Protein AF-A0A1Z9Q3H6-F1 (afdb_monomer)

Secondary structure (DSSP, 8-state):
--SSSS-SEEE-TTS-EEEGGGTS--TTT-----SGGGEEEEETTEEPPTTSEEEEEEETTEEEEEEE-TT-SSPEEEEEEE-----SS-B--PEEPTT-EEEEEEETTEEEEEEEEEESS-HHHHHHHHHHHT-SSGGGS-SPPPPPPPPP-------------------PPPPPP-PPPP-

Solvent-accessible surface area (backbone atoms only — not comparable to full-atom 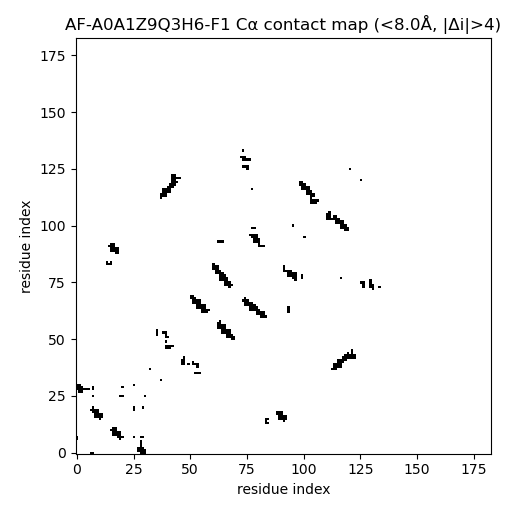values): 11852 Å² total; per-residue (Å²): 111,75,36,89,64,73,63,56,55,44,82,43,96,72,68,34,26,43,52,42,69,83,80,48,91,44,78,86,28,44,78,86,72,94,58,63,84,47,48,46,50,27,26,46,94,35,79,58,62,86,69,57,38,74,43,81,43,77,54,89,62,30,40,32,38,30,39,40,41,93,90,53,94,47,53,34,80,46,22,42,25,72,55,76,73,92,51,100,74,49,37,76,72,68,42,62,36,90,75,44,43,82,46,64,53,69,56,97,91,40,74,50,91,53,37,26,50,30,32,74,62,39,60,69,60,48,43,55,52,22,45,60,72,67,51,75,62,64,75,74,69,58,79,84,75,74,81,78,76,78,75,83,83,74,87,76,81,85,79,91,83,92,84,88,87,87,86,87,79,89,80,72,86,81,83,78,85,79,78,80,87,77,136

Sequence (183 aa):
QIKPRPLCWTPRPDGLMEPTLNSFNFSGICSRYLDSNGYSLRTGDRDLSSRFRLRLVQNDNTLQLQVIDPTQAAPILVGRAPIPGRDRNGFVRIKLDRDWRLERRVYQGRTLSHVYFAHPEPVNSLLAKAGRSGETGFSRLGAPRAPVKPAPMAARIASQSNRTPDRRGSNGPIRLDVIPYRP

Mean predicted aligned error: 14.46 Å

Foldseek 3Di:
DQAPPDDQWDADPLRFIFGPVVPDDCPPPDDDDDDFVLEFEAEQNDTDDPQWTWDWDDDPQKIWTWIDRPVADFTQTQWMFGNSDDDPRTHTDTDGDPQWDKDFDADPNDTDSHIYRYHNHHPVVSSVVRVVVPPPPVVVVPDPDDPDDDDPPDDDDDDDDDDDDDDDDDDDPDDDDDDDDDD

Radius of gyration: 29.35 Å; Cα contacts (8 Å, |Δi|>4): 236; chains: 1; bounding box: 60×32×96 Å

Structure (mmCIF, N/CA/C/O backbone):
data_AF-A0A1Z9Q3H6-F1
#
_entry.id   AF-A0A1Z9Q3H6-F1
#
loop_
_atom_site.group_PDB
_atom_site.id
_atom_site.type_symbol
_atom_site.label_atom_id
_atom_site.label_alt_id
_atom_site.label_comp_id
_atom_site.label_asym_id
_atom_site.label_entity_id
_atom_site.label_seq_id
_atom_site.pdbx_PDB_ins_code
_atom_site.Cartn_x
_atom_site.Cartn_y
_atom_site.Cartn_z
_atom_site.occupancy
_atom_site.B_iso_or_equiv
_atom_site.auth_seq_id
_atom_site.auth_comp_id
_atom_site.auth_asym_id
_atom_site.auth_atom_id
_atom_site.pdbx_PDB_model_num
ATOM 1 N N . GLN A 1 1 ? -6.788 -4.400 -11.075 1.00 84.12 1 GLN A N 1
ATOM 2 C CA . GLN A 1 1 ? -7.234 -4.797 -12.422 1.00 84.12 1 GLN A CA 1
ATOM 3 C C . GLN A 1 1 ? -8.693 -5.222 -12.326 1.00 84.12 1 GLN A C 1
ATOM 5 O O . GLN A 1 1 ? -9.013 -5.948 -11.396 1.00 84.12 1 GLN A O 1
ATOM 10 N N . ILE A 1 2 ? -9.562 -4.695 -13.192 1.00 84.38 2 ILE A N 1
ATOM 11 C CA 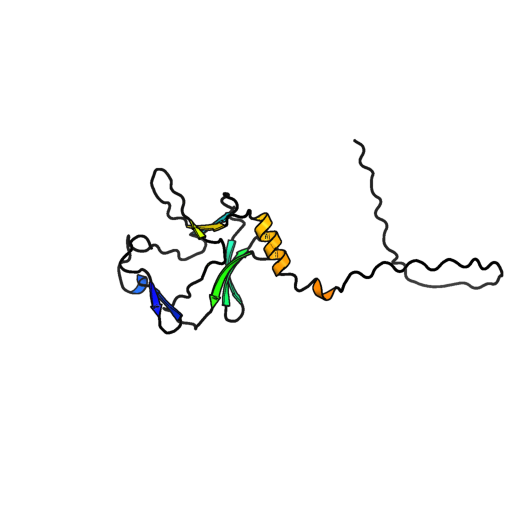. ILE A 1 2 ? -11.013 -4.954 -13.187 1.00 84.38 2 ILE A CA 1
ATOM 12 C C . ILE A 1 2 ? -11.350 -6.121 -14.123 1.00 84.38 2 ILE A C 1
ATOM 14 O O . ILE A 1 2 ? -12.097 -7.014 -13.743 1.00 84.38 2 ILE A O 1
ATOM 18 N N . LYS A 1 3 ? -10.777 -6.131 -15.334 1.00 86.38 3 LYS A N 1
ATOM 19 C CA . LYS A 1 3 ? -10.952 -7.204 -16.328 1.00 86.38 3 LYS A CA 1
ATOM 20 C C . LYS A 1 3 ? -9.681 -8.046 -16.454 1.00 86.38 3 LYS A C 1
ATOM 22 O O . LYS A 1 3 ? -8.594 -7.509 -16.278 1.00 86.38 3 LYS A O 1
ATOM 27 N N . PRO A 1 4 ? -9.761 -9.347 -16.777 1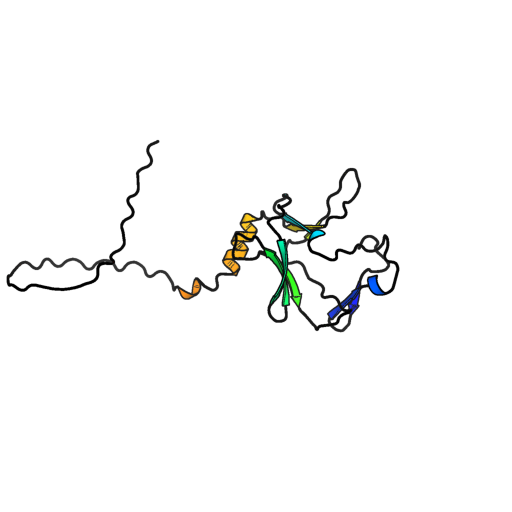.00 87.81 4 PRO A N 1
ATOM 28 C CA . PRO A 1 4 ? -8.589 -10.229 -16.807 1.00 87.81 4 PRO A CA 1
ATOM 29 C C . PRO A 1 4 ? -7.584 -9.896 -17.922 1.00 87.81 4 PRO A C 1
ATOM 31 O O . PRO A 1 4 ? -6.394 -10.176 -17.771 1.00 87.81 4 PRO A O 1
ATOM 34 N N . ARG A 1 5 ? -8.037 -9.299 -19.031 1.00 87.38 5 ARG A N 1
ATOM 35 C CA . ARG A 1 5 ? -7.195 -8.909 -20.167 1.00 87.38 5 ARG A CA 1
ATOM 36 C C . ARG A 1 5 ? -7.658 -7.571 -20.771 1.00 87.38 5 ARG A C 1
ATOM 38 O O . ARG A 1 5 ? -8.857 -7.282 -20.708 1.00 87.38 5 ARG A O 1
ATOM 45 N N . PRO A 1 6 ? -6.743 -6.807 -21.399 1.00 86.94 6 PRO A N 1
ATOM 46 C CA . PRO A 1 6 ? -5.283 -6.940 -21.311 1.00 86.94 6 PRO A CA 1
ATOM 47 C C . PRO A 1 6 ? -4.781 -6.793 -19.864 1.00 86.94 6 PRO A C 1
ATOM 49 O O . PRO A 1 6 ? -5.503 -6.307 -18.995 1.00 86.94 6 PRO A O 1
ATOM 52 N N . LEU A 1 7 ? -3.575 -7.294 -19.586 1.00 89.81 7 LEU A N 1
ATOM 53 C CA . LEU A 1 7 ? -2.964 -7.116 -18.266 1.00 89.81 7 LEU A CA 1
ATOM 54 C C . LEU A 1 7 ? -2.698 -5.627 -18.031 1.00 89.81 7 LEU A C 1
ATOM 56 O O . LEU A 1 7 ? -2.364 -4.916 -18.969 1.00 89.81 7 LEU A O 1
ATOM 60 N N . CYS A 1 8 ? -2.846 -5.165 -16.790 1.00 89.62 8 CYS A N 1
ATOM 61 C CA . CYS A 1 8 ? -2.568 -3.771 -16.423 1.00 89.62 8 CYS A CA 1
ATOM 62 C C . CYS A 1 8 ? -1.081 -3.490 -16.176 1.00 89.62 8 CYS A C 1
ATOM 64 O O . CYS A 1 8 ? -0.674 -2.330 -16.096 1.00 89.62 8 CYS A O 1
ATOM 66 N N . TRP A 1 9 ? -0.295 -4.548 -15.989 1.00 91.19 9 TRP A N 1
ATOM 67 C CA . TRP A 1 9 ? 1.148 -4.496 -15.830 1.00 91.19 9 TRP A CA 1
ATOM 68 C C . TRP A 1 9 ? 1.771 -5.818 -16.278 1.00 91.19 9 TRP A C 1
ATOM 70 O O . TRP A 1 9 ? 1.146 -6.878 -16.165 1.00 91.19 9 TRP A O 1
ATOM 80 N N . THR A 1 10 ? 3.020 -5.768 -16.726 1.00 92.00 10 THR A N 1
ATOM 81 C CA . THR A 1 10 ? 3.818 -6.951 -17.072 1.00 92.00 10 THR A CA 1
ATOM 82 C C . THR A 1 10 ? 5.165 -6.917 -16.352 1.00 92.00 10 THR A C 1
ATOM 84 O O . THR A 1 10 ? 5.766 -5.847 -16.254 1.00 92.00 10 THR A O 1
ATOM 87 N N . PRO A 1 11 ? 5.654 -8.054 -15.823 1.00 93.69 11 PRO A N 1
ATOM 88 C CA . PRO A 1 11 ? 6.973 -8.108 -15.203 1.00 93.69 11 PRO A CA 1
ATOM 89 C C . PRO A 1 11 ? 8.070 -7.879 -16.248 1.00 93.69 11 PRO A C 1
ATOM 91 O O . PRO A 1 11 ? 7.979 -8.384 -17.367 1.00 93.69 11 PRO A O 1
ATOM 94 N N . ARG A 1 12 ? 9.110 -7.141 -15.863 1.00 93.56 12 ARG A N 1
ATOM 95 C CA . ARG A 1 12 ? 10.322 -6.922 -16.655 1.00 93.56 12 ARG A CA 1
ATOM 96 C C . ARG A 1 12 ? 11.464 -7.826 -16.159 1.00 93.56 12 ARG A C 1
ATOM 98 O O . ARG A 1 12 ? 11.465 -8.205 -14.984 1.00 93.56 12 ARG A O 1
ATOM 105 N N . PRO A 1 13 ? 12.453 -8.156 -17.014 1.00 93.81 13 PRO A N 1
ATOM 106 C CA . PRO A 1 13 ? 13.614 -8.965 -16.619 1.00 93.81 13 PRO A CA 1
ATOM 107 C C . PRO A 1 13 ? 14.461 -8.351 -15.494 1.00 93.81 13 PRO A C 1
ATOM 109 O O . PRO A 1 13 ? 15.085 -9.076 -14.728 1.00 93.81 13 PRO A O 1
ATOM 112 N N . ASP A 1 14 ? 14.451 -7.024 -15.367 1.00 92.75 14 ASP A N 1
ATOM 113 C CA . ASP A 1 14 ? 15.147 -6.261 -14.323 1.00 92.75 14 ASP A CA 1
ATOM 114 C C . ASP A 1 14 ? 14.400 -6.239 -12.973 1.00 92.75 14 ASP A C 1
ATOM 116 O O . ASP A 1 14 ? 14.830 -5.576 -12.035 1.00 92.75 14 ASP A O 1
ATOM 120 N N . GLY A 1 15 ? 13.272 -6.946 -12.847 1.00 92.50 15 GLY A N 1
ATOM 121 C CA . GLY A 1 15 ? 12.472 -7.005 -11.622 1.00 92.50 15 GLY A CA 1
ATOM 122 C C . GLY A 1 15 ? 11.500 -5.836 -11.430 1.00 92.50 15 GLY A C 1
ATOM 123 O O . GLY A 1 15 ? 10.739 -5.838 -10.456 1.00 92.50 15 GLY A O 1
ATOM 124 N N . LEU A 1 16 ? 11.476 -4.863 -12.346 1.00 94.88 16 LEU A N 1
ATOM 125 C CA . LEU A 1 16 ? 10.455 -3.818 -12.385 1.00 94.88 16 LEU A CA 1
ATOM 126 C C . LEU A 1 16 ? 9.162 -4.334 -13.039 1.00 94.88 16 LEU A C 1
ATOM 128 O O . LEU A 1 16 ? 9.082 -5.437 -13.582 1.00 94.88 16 LEU A O 1
ATOM 132 N N . MET A 1 17 ? 8.110 -3.529 -12.964 1.00 93.06 17 MET A N 1
ATOM 133 C CA . MET A 1 17 ? 6.834 -3.751 -13.636 1.00 93.06 17 MET A CA 1
ATOM 134 C C . MET A 1 17 ? 6.630 -2.666 -14.684 1.00 93.06 17 MET A C 1
ATOM 136 O O . MET A 1 17 ? 6.735 -1.482 -14.371 1.00 93.06 17 MET A O 1
ATOM 140 N N . GLU A 1 18 ? 6.295 -3.069 -15.902 1.00 91.25 18 GLU A N 1
ATOM 141 C CA . GLU A 1 18 ? 5.882 -2.158 -16.966 1.00 91.25 18 GLU A CA 1
ATOM 142 C C . GLU A 1 18 ? 4.369 -1.913 -16.852 1.00 91.25 18 GLU A C 1
ATOM 144 O O . GLU A 1 18 ? 3.599 -2.875 -16.949 1.00 91.25 18 GLU A O 1
ATOM 149 N N . PRO A 1 19 ? 3.902 -0.677 -16.612 1.00 86.94 19 PRO A N 1
ATOM 150 C CA . PRO A 1 19 ? 2.480 -0.366 -16.558 1.00 86.94 19 PRO A CA 1
ATOM 151 C C . PRO A 1 19 ? 1.899 -0.211 -17.969 1.00 86.94 19 PRO A C 1
ATOM 153 O O . PRO A 1 19 ? 2.311 0.635 -18.758 1.00 86.94 19 PRO A O 1
ATOM 156 N N . THR A 1 20 ? 0.820 -0.924 -18.266 1.00 80.31 20 THR A N 1
ATOM 157 C CA . THR A 1 20 ? 0.125 -0.815 -19.568 1.00 80.31 20 THR A CA 1
ATOM 158 C C . THR A 1 20 ? -0.587 0.536 -19.751 1.00 80.31 20 THR A C 1
ATOM 160 O O . THR A 1 20 ? -1.037 0.887 -20.837 1.00 80.31 20 THR A O 1
ATOM 163 N N . LEU A 1 21 ? -0.668 1.327 -18.678 1.00 69.31 21 LEU A N 1
ATOM 164 C CA . LEU A 1 21 ? -1.296 2.648 -18.630 1.00 69.31 21 LEU A CA 1
ATOM 165 C C . LEU A 1 21 ? -0.597 3.692 -19.520 1.00 69.31 21 LEU A C 1
ATOM 167 O O . LEU A 1 21 ? -1.228 4.686 -19.866 1.00 69.31 21 LEU A O 1
ATOM 171 N N . ASN A 1 22 ? 0.678 3.486 -19.870 1.00 65.62 22 ASN A N 1
ATOM 172 C CA . ASN A 1 22 ? 1.473 4.445 -20.646 1.00 65.62 22 ASN A CA 1
ATOM 173 C C . ASN A 1 22 ? 1.331 4.277 -22.169 1.00 65.62 22 ASN A C 1
ATOM 175 O O . ASN A 1 22 ? 1.803 5.129 -22.915 1.00 65.62 22 ASN A O 1
ATOM 179 N N . SER A 1 23 ? 0.700 3.197 -22.639 1.00 66.81 23 SER A N 1
ATOM 180 C CA . SER A 1 23 ? 0.718 2.801 -24.055 1.00 66.81 23 SER A CA 1
ATOM 181 C C . SER A 1 23 ? -0.660 2.529 -24.673 1.00 66.81 23 SER A C 1
ATOM 183 O O . SER A 1 23 ? -0.743 2.305 -25.878 1.00 66.81 23 SER A O 1
ATOM 185 N N . PHE A 1 24 ? -1.752 2.552 -23.893 1.00 69.56 24 PHE A N 1
ATOM 186 C CA . PHE A 1 24 ? -3.100 2.209 -24.371 1.00 69.56 24 PHE A CA 1
ATOM 187 C C . PHE A 1 24 ? -4.233 2.812 -23.505 1.00 69.56 24 PHE A C 1
ATOM 189 O O . PHE A 1 24 ? -4.048 3.105 -22.323 1.00 69.56 24 PHE A O 1
ATOM 196 N N . ASN A 1 25 ? -5.442 2.952 -24.076 1.00 76.12 25 ASN A N 1
ATOM 197 C CA . ASN A 1 25 ? -6.654 3.361 -23.353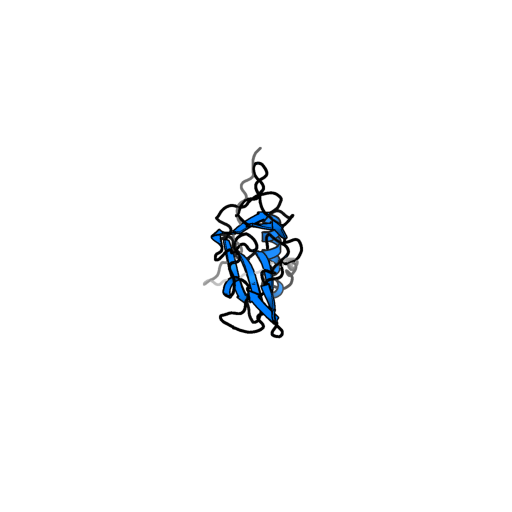 1.00 76.12 25 ASN A CA 1
ATOM 198 C C . ASN A 1 25 ? -7.149 2.270 -22.383 1.00 76.12 25 ASN A C 1
ATOM 200 O O . ASN A 1 25 ? -7.969 1.420 -22.711 1.00 76.12 25 ASN A O 1
ATOM 204 N N . PHE A 1 26 ? -6.705 2.353 -21.138 1.00 76.88 26 PHE A N 1
ATOM 205 C CA . PHE A 1 26 ? -6.993 1.399 -20.068 1.00 76.88 26 PHE A CA 1
ATOM 206 C C . PHE A 1 26 ? -8.412 1.469 -19.462 1.00 76.88 26 PHE A C 1
ATOM 208 O O . PHE A 1 26 ? -8.703 0.745 -18.496 1.00 76.88 26 PHE A O 1
ATOM 215 N N . SER A 1 27 ? -9.288 2.337 -19.977 1.00 80.69 27 SER A N 1
ATOM 216 C CA . SER A 1 27 ? -10.614 2.602 -19.405 1.00 80.69 27 SER A CA 1
ATOM 217 C C . SER A 1 27 ? -11.453 1.326 -19.276 1.00 80.69 27 SER A C 1
ATOM 219 O O . SER A 1 27 ? -11.613 0.554 -20.217 1.00 80.69 27 SER A O 1
ATOM 221 N N . GLY A 1 28 ? -11.986 1.076 -18.076 1.00 82.75 28 GLY A N 1
ATOM 222 C CA . GLY A 1 28 ? -12.818 -0.100 -17.782 1.00 82.75 28 GLY A CA 1
ATOM 223 C C . GLY A 1 28 ? -12.068 -1.437 -17.668 1.00 82.75 28 GLY A C 1
ATOM 224 O O . GLY A 1 28 ? -12.699 -2.457 -17.389 1.00 82.75 28 GLY A O 1
ATOM 225 N N . ILE A 1 29 ? -10.743 -1.453 -17.850 1.00 86.81 29 ILE A N 1
ATOM 226 C CA . ILE A 1 29 ? -9.888 -2.641 -17.681 1.00 86.81 29 ILE A CA 1
ATOM 227 C C . ILE A 1 29 ? -9.019 -2.483 -16.432 1.00 86.81 29 ILE A C 1
ATOM 229 O O . ILE A 1 29 ? -8.966 -3.380 -15.584 1.00 86.81 29 ILE A O 1
ATOM 233 N N . CYS A 1 30 ? -8.386 -1.320 -16.278 1.00 87.38 30 CYS A N 1
ATOM 234 C CA . CYS A 1 30 ? -7.507 -0.995 -15.162 1.00 87.38 30 CYS A CA 1
ATOM 235 C C . CYS A 1 30 ? -8.045 0.204 -14.384 1.00 87.38 30 CYS A C 1
ATOM 237 O O . CYS A 1 30 ? -8.556 1.158 -14.962 1.00 87.38 30 CYS A O 1
ATOM 239 N N . SER A 1 31 ? -7.882 0.175 -13.064 1.00 84.75 31 SER A N 1
ATOM 240 C CA . SER A 1 31 ? -8.043 1.361 -12.218 1.00 84.75 31 SER A CA 1
ATOM 241 C C . SER A 1 31 ? -6.671 1.843 -11.787 1.00 84.75 31 SER A C 1
ATOM 243 O O . SER A 1 31 ? -5.792 1.022 -11.516 1.00 84.75 31 SER A O 1
ATOM 245 N N . ARG A 1 32 ? -6.517 3.162 -11.684 1.00 85.69 32 ARG A N 1
ATOM 246 C CA . ARG A 1 32 ? -5.285 3.813 -11.250 1.00 85.69 32 ARG A CA 1
ATOM 247 C C . ARG A 1 32 ? -5.561 4.667 -10.018 1.00 85.69 32 ARG A C 1
ATOM 249 O O . ARG A 1 32 ? -6.514 5.437 -10.012 1.00 85.69 32 ARG A O 1
ATOM 256 N N . TYR A 1 33 ? -4.696 4.536 -9.020 1.00 88.31 33 TYR A N 1
ATOM 257 C CA . TYR A 1 33 ? -4.696 5.330 -7.794 1.00 88.31 33 TYR A CA 1
ATOM 258 C C . TYR A 1 33 ? -3.328 5.983 -7.698 1.00 88.31 33 TYR A C 1
ATOM 260 O O . TYR A 1 33 ? -2.322 5.278 -7.642 1.00 88.31 33 TYR A O 1
ATOM 268 N N . LEU A 1 34 ? -3.298 7.309 -7.793 1.00 84.81 34 LEU A N 1
ATOM 269 C CA . LEU A 1 34 ? -2.056 8.069 -7.944 1.00 84.81 34 LEU A CA 1
ATOM 270 C C . LEU A 1 34 ? -1.448 8.493 -6.610 1.00 84.81 34 LEU A C 1
ATOM 272 O O . LEU A 1 34 ? -0.246 8.720 -6.535 1.00 84.81 34 LEU A O 1
ATOM 276 N N . ASP A 1 35 ? -2.267 8.581 -5.568 1.00 86.50 35 ASP A N 1
ATOM 277 C CA . ASP A 1 35 ? -1.856 9.031 -4.250 1.00 86.50 35 ASP A CA 1
ATOM 278 C C . ASP A 1 35 ? -2.506 8.187 -3.144 1.00 86.50 35 ASP A C 1
ATOM 280 O O . ASP A 1 35 ? -3.287 7.260 -3.392 1.00 86.50 35 ASP A O 1
ATOM 284 N N . SER A 1 36 ? -2.154 8.507 -1.900 1.00 87.56 36 SER A N 1
ATOM 285 C CA . SER A 1 36 ? -2.674 7.843 -0.709 1.00 87.56 36 SER A CA 1
ATOM 286 C C . SER A 1 36 ? -4.159 8.117 -0.444 1.00 87.56 36 SER A C 1
ATOM 288 O O . SER A 1 36 ? -4.757 7.349 0.303 1.00 87.56 36 SER A O 1
ATOM 290 N N . ASN A 1 37 ? -4.779 9.131 -1.062 1.00 88.62 37 ASN A N 1
ATOM 291 C CA . ASN A 1 37 ? -6.192 9.472 -0.841 1.00 88.62 37 ASN A CA 1
ATOM 292 C C . ASN A 1 37 ? -7.144 8.420 -1.425 1.00 88.62 37 ASN A C 1
ATOM 294 O O . ASN A 1 37 ? -8.297 8.320 -1.016 1.00 88.62 37 ASN A O 1
ATOM 298 N N . GLY A 1 38 ? -6.668 7.617 -2.380 1.00 91.31 38 GLY A N 1
ATOM 299 C CA . GLY A 1 38 ? -7.410 6.476 -2.916 1.00 91.31 38 GLY A CA 1
ATOM 300 C C . GLY A 1 38 ? -7.496 5.268 -1.977 1.00 91.31 38 GLY A C 1
ATOM 301 O O . GLY A 1 38 ? -8.125 4.265 -2.340 1.00 91.31 38 GLY A O 1
ATOM 302 N N . TYR A 1 39 ? -6.837 5.343 -0.817 1.00 93.31 39 TYR A N 1
ATOM 303 C CA . TYR A 1 39 ? -6.629 4.225 0.086 1.00 93.31 39 TYR A CA 1
ATOM 304 C C . TYR A 1 39 ? -7.011 4.555 1.532 1.00 93.31 39 TYR A C 1
ATOM 306 O O . TYR A 1 39 ? -6.907 5.683 2.005 1.00 93.31 39 TYR A O 1
ATOM 314 N N . SER A 1 40 ? -7.404 3.531 2.283 1.00 93.38 40 SER A N 1
ATOM 315 C CA . SER A 1 40 ? -7.571 3.602 3.739 1.00 93.38 40 SER A CA 1
ATOM 316 C C . SER A 1 40 ? -7.248 2.259 4.364 1.00 93.38 40 SER A C 1
ATOM 318 O O . SER A 1 40 ? -7.003 1.262 3.682 1.00 93.38 40 SER A O 1
ATOM 320 N N . LEU A 1 41 ? -7.246 2.249 5.687 1.00 95.25 41 LEU A N 1
ATOM 321 C CA . LEU A 1 41 ? -6.973 1.076 6.486 1.00 95.25 41 LEU A CA 1
ATOM 322 C C . LEU A 1 41 ? -8.283 0.490 7.031 1.00 95.25 41 LEU A C 1
ATOM 324 O O . LEU A 1 41 ? -9.111 1.219 7.576 1.00 95.25 41 LEU A O 1
ATOM 328 N N . ARG A 1 42 ? -8.453 -0.828 6.899 1.00 96.19 42 ARG A N 1
ATOM 329 C CA . ARG A 1 42 ? -9.468 -1.615 7.608 1.00 96.19 42 ARG A CA 1
ATOM 330 C C . ARG A 1 42 ? -8.776 -2.644 8.494 1.00 96.19 42 ARG A C 1
ATOM 332 O O . ARG A 1 42 ? -7.965 -3.427 8.016 1.00 96.19 42 ARG A O 1
ATOM 339 N N . THR A 1 43 ? -9.086 -2.658 9.782 1.00 95.88 43 THR A N 1
ATOM 340 C CA . THR A 1 43 ? -8.469 -3.594 10.741 1.00 95.88 43 THR A CA 1
ATOM 341 C C . THR A 1 43 ? -9.512 -4.087 11.719 1.00 95.88 43 THR A C 1
ATOM 343 O O . THR A 1 43 ? -10.323 -3.274 12.162 1.00 95.88 43 THR A O 1
ATOM 346 N N . GLY A 1 44 ? -9.511 -5.379 12.054 1.00 95.00 44 GLY A N 1
ATOM 347 C CA . GLY A 1 44 ? -10.499 -5.950 12.979 1.00 95.00 44 GLY A CA 1
ATOM 348 C C . GLY A 1 44 ? -11.935 -5.571 12.614 1.00 95.00 44 GLY A C 1
ATOM 349 O O . GLY A 1 44 ? -12.672 -5.082 13.467 1.00 95.00 44 GLY A O 1
ATOM 350 N N . ASP A 1 45 ? -12.269 -5.675 11.324 1.00 90.81 45 ASP A N 1
ATOM 351 C CA . ASP A 1 45 ? -13.575 -5.327 10.745 1.00 90.81 45 ASP A CA 1
ATOM 352 C C . ASP A 1 45 ? -14.019 -3.863 10.925 1.00 90.81 45 ASP A C 1
ATOM 354 O O . ASP A 1 45 ? -15.194 -3.529 10.773 1.00 90.81 45 ASP A O 1
ATOM 358 N N . ARG A 1 46 ? -13.076 -2.953 11.204 1.00 92.75 46 ARG A N 1
ATOM 359 C CA . ARG A 1 46 ? -13.336 -1.512 11.330 1.00 92.75 46 ARG A CA 1
ATOM 360 C C . ARG A 1 46 ? -12.537 -0.699 10.327 1.00 92.75 46 ARG A C 1
ATOM 362 O O . ARG A 1 46 ? -11.316 -0.838 10.230 1.00 92.75 46 ARG A O 1
ATOM 369 N N . ASP A 1 47 ? -13.232 0.196 9.631 1.00 93.38 47 ASP A N 1
ATOM 370 C CA . ASP A 1 47 ? -12.621 1.248 8.819 1.00 93.38 47 ASP A CA 1
ATOM 371 C C . ASP A 1 47 ? -11.995 2.283 9.762 1.00 93.38 47 ASP A C 1
ATOM 373 O O . ASP A 1 47 ? -12.665 2.813 10.652 1.00 93.38 47 ASP A O 1
ATOM 377 N N . LEU A 1 48 ? -10.701 2.546 9.603 1.00 90.50 48 LEU A N 1
ATOM 378 C CA . LEU A 1 48 ? -9.991 3.484 10.464 1.00 90.50 48 LEU A CA 1
ATOM 379 C C . LEU A 1 48 ? -10.129 4.928 9.978 1.00 90.50 48 LEU A C 1
ATOM 381 O O . LEU A 1 48 ? -10.360 5.193 8.799 1.00 90.50 48 LEU A O 1
ATOM 385 N N . SER A 1 49 ? -9.970 5.873 10.908 1.00 82.56 49 SER A N 1
ATOM 386 C CA . SER A 1 49 ? -10.072 7.301 10.611 1.00 82.56 49 SER A CA 1
ATOM 387 C C . SER A 1 49 ? -8.865 7.831 9.833 1.00 82.56 49 SER A C 1
ATOM 389 O O . SER A 1 49 ? -7.789 7.229 9.815 1.00 82.56 49 SER A O 1
ATOM 391 N N . SER A 1 50 ? -9.023 9.035 9.276 1.00 80.25 50 SER A N 1
ATOM 392 C CA . SER A 1 50 ? -7.994 9.789 8.541 1.00 80.25 50 SER A CA 1
ATOM 393 C C . SER A 1 50 ? -6.720 10.097 9.338 1.00 80.25 50 SER A C 1
ATOM 395 O O . SER A 1 50 ? -5.740 10.587 8.770 1.00 80.25 50 SER A O 1
ATOM 397 N N . ARG A 1 51 ? -6.705 9.815 10.650 1.00 87.19 51 ARG A N 1
ATOM 398 C CA . ARG A 1 51 ? -5.494 9.921 11.470 1.00 87.19 51 ARG A CA 1
ATOM 399 C C . ARG A 1 51 ? -4.424 8.927 11.018 1.00 87.19 51 ARG A C 1
ATOM 401 O O . ARG A 1 51 ? -3.248 9.262 11.054 1.00 87.19 51 ARG A O 1
ATOM 408 N N . PHE A 1 52 ? -4.827 7.735 10.574 1.00 90.81 52 PHE A N 1
ATOM 409 C CA . PHE A 1 52 ? -3.906 6.727 10.065 1.00 90.81 52 PHE A CA 1
ATOM 410 C C . PHE A 1 52 ? -3.583 7.032 8.610 1.00 90.81 52 PHE A C 1
ATOM 412 O O . PHE A 1 52 ? -4.471 7.048 7.758 1.00 90.81 52 PHE A O 1
ATOM 419 N N . ARG A 1 53 ? -2.306 7.270 8.319 1.00 91.31 53 ARG A N 1
ATOM 420 C CA . ARG A 1 53 ? -1.852 7.632 6.973 1.00 91.31 53 ARG A CA 1
ATOM 421 C C . ARG A 1 53 ? -0.962 6.547 6.405 1.00 91.31 53 ARG A C 1
ATOM 423 O O . ARG A 1 53 ? -0.137 5.977 7.112 1.00 91.31 53 ARG A O 1
ATOM 430 N N . LEU A 1 54 ? -1.108 6.296 5.111 1.00 93.19 54 LEU A N 1
ATOM 431 C CA . LEU A 1 54 ? -0.201 5.431 4.370 1.00 93.19 54 LEU A CA 1
ATOM 432 C C . LEU A 1 54 ? 1.013 6.234 3.920 1.00 93.19 54 LEU A C 1
ATOM 434 O O . LEU A 1 54 ? 0.883 7.356 3.427 1.00 93.19 54 LEU A O 1
ATOM 438 N N . ARG A 1 55 ? 2.191 5.640 4.068 1.00 92.94 55 ARG A N 1
ATOM 439 C CA . ARG A 1 55 ? 3.460 6.230 3.665 1.00 92.94 55 ARG A CA 1
ATOM 440 C C . ARG A 1 55 ? 4.322 5.186 2.979 1.00 92.94 55 ARG A C 1
ATOM 442 O O . ARG A 1 55 ? 4.436 4.057 3.447 1.00 92.94 55 ARG A O 1
ATOM 449 N N . LEU A 1 56 ? 4.965 5.594 1.893 1.00 94.50 56 LEU A N 1
ATOM 450 C CA . LEU A 1 56 ? 6.074 4.851 1.311 1.00 94.50 56 LEU A CA 1
ATOM 451 C C . LEU A 1 56 ? 7.381 5.393 1.881 1.00 94.50 56 LEU A C 1
ATOM 453 O O . LEU A 1 56 ? 7.628 6.599 1.845 1.00 94.50 56 LEU A O 1
ATOM 457 N N . VAL A 1 57 ? 8.198 4.501 2.427 1.00 95.25 57 VAL A N 1
ATOM 458 C CA . VAL A 1 57 ? 9.512 4.821 2.985 1.00 95.25 57 VAL A CA 1
ATOM 459 C C . VAL A 1 57 ? 10.529 3.894 2.346 1.00 95.25 57 VAL A C 1
ATOM 461 O O . VAL A 1 57 ? 10.368 2.676 2.371 1.00 95.25 57 VAL A O 1
ATOM 464 N N . GLN A 1 58 ? 11.574 4.464 1.758 1.00 95.25 58 GLN A N 1
ATOM 465 C CA . GLN A 1 58 ? 12.739 3.684 1.369 1.00 95.25 58 GLN A CA 1
ATOM 466 C C . GLN A 1 58 ? 13.598 3.452 2.618 1.00 95.25 58 GLN A C 1
ATOM 468 O O . GLN A 1 58 ? 13.973 4.409 3.292 1.00 95.25 58 GLN A O 1
ATOM 473 N N . ASN A 1 59 ? 13.887 2.189 2.913 1.00 93.75 59 ASN A N 1
ATOM 474 C CA . ASN A 1 59 ? 14.829 1.762 3.938 1.00 93.75 59 ASN A CA 1
ATOM 475 C C . ASN A 1 59 ? 15.861 0.846 3.266 1.00 93.75 59 ASN A C 1
ATOM 477 O O . ASN A 1 59 ? 15.511 -0.239 2.794 1.00 93.75 59 ASN A O 1
ATOM 481 N N . ASP A 1 60 ? 17.094 1.331 3.139 1.00 92.62 60 ASP A N 1
ATOM 482 C CA . ASP A 1 60 ? 18.150 0.733 2.317 1.00 92.62 60 ASP A CA 1
ATOM 483 C C . ASP A 1 60 ? 17.673 0.432 0.878 1.00 92.62 60 ASP A C 1
ATOM 485 O O . ASP A 1 60 ? 17.140 1.301 0.175 1.00 92.62 60 ASP A O 1
ATOM 489 N N . ASN A 1 61 ? 17.832 -0.817 0.435 1.00 93.62 61 ASN A N 1
ATOM 490 C CA . ASN A 1 61 ? 17.376 -1.330 -0.857 1.00 93.62 61 ASN A CA 1
ATOM 491 C C . ASN A 1 61 ? 15.940 -1.880 -0.816 1.00 93.62 61 ASN A C 1
ATOM 493 O O . ASN A 1 61 ? 15.535 -2.603 -1.726 1.00 93.62 61 ASN A O 1
ATOM 497 N N . THR A 1 62 ? 15.160 -1.560 0.220 1.00 95.88 62 THR A N 1
ATOM 498 C CA . THR A 1 62 ? 13.768 -2.002 0.364 1.00 95.88 62 THR A CA 1
ATOM 499 C C . THR A 1 62 ? 12.818 -0.811 0.407 1.00 95.88 62 THR A C 1
ATOM 501 O O . THR A 1 62 ? 12.949 0.096 1.224 1.00 95.88 62 THR A O 1
ATOM 504 N N . LEU A 1 63 ? 11.798 -0.834 -0.442 1.00 96.81 63 LEU A N 1
ATOM 505 C CA . LEU A 1 63 ? 10.648 0.050 -0.340 1.00 96.81 63 LEU A CA 1
ATOM 506 C C . LEU A 1 63 ? 9.640 -0.555 0.637 1.00 96.81 63 LEU A C 1
ATOM 508 O O . LEU A 1 63 ? 9.213 -1.698 0.469 1.00 96.81 63 LEU A O 1
ATOM 512 N N . GLN A 1 64 ? 9.251 0.213 1.647 1.00 97.31 64 GLN A N 1
ATOM 513 C CA . GLN A 1 64 ? 8.297 -0.190 2.670 1.00 97.31 64 GLN A CA 1
ATOM 514 C C . GLN A 1 64 ? 7.012 0.622 2.537 1.00 97.31 64 GLN A C 1
ATOM 516 O O . GLN A 1 64 ? 7.047 1.852 2.512 1.00 97.31 64 GLN A O 1
ATOM 521 N N . LEU A 1 65 ? 5.875 -0.069 2.489 1.00 97.31 65 LEU A N 1
ATOM 522 C CA . LEU A 1 65 ? 4.564 0.532 2.689 1.00 97.31 65 LEU A CA 1
ATOM 523 C C . LEU A 1 65 ? 4.220 0.443 4.171 1.00 97.31 65 LEU A C 1
ATOM 525 O O . LEU A 1 65 ? 4.107 -0.649 4.727 1.00 97.31 65 LEU A O 1
ATOM 529 N N . GLN A 1 66 ? 4.060 1.599 4.795 1.00 95.94 66 GLN A N 1
ATOM 530 C CA . GLN A 1 66 ? 3.831 1.738 6.222 1.00 95.94 66 GLN A CA 1
ATOM 531 C C . GLN A 1 66 ? 2.523 2.474 6.488 1.00 95.94 66 GLN A C 1
ATOM 533 O O . GLN A 1 66 ? 2.126 3.360 5.728 1.00 95.94 66 GLN A O 1
ATOM 538 N N . VAL A 1 67 ? 1.889 2.143 7.605 1.00 94.50 67 VAL A N 1
ATOM 539 C CA . VAL A 1 67 ? 0.844 2.957 8.218 1.00 94.50 67 VAL A CA 1
ATOM 540 C C . VAL A 1 67 ? 1.451 3.689 9.401 1.00 94.50 67 VAL A C 1
ATOM 542 O O . VAL A 1 67 ? 2.063 3.076 10.276 1.00 94.50 67 VAL A O 1
ATOM 545 N N . ILE A 1 68 ? 1.251 5.001 9.427 1.00 92.62 68 ILE A N 1
ATOM 546 C CA . ILE A 1 68 ? 1.679 5.876 10.513 1.00 92.62 68 ILE A CA 1
ATOM 547 C C . ILE A 1 68 ? 0.459 6.411 11.264 1.00 92.62 68 ILE A C 1
ATOM 549 O O . ILE A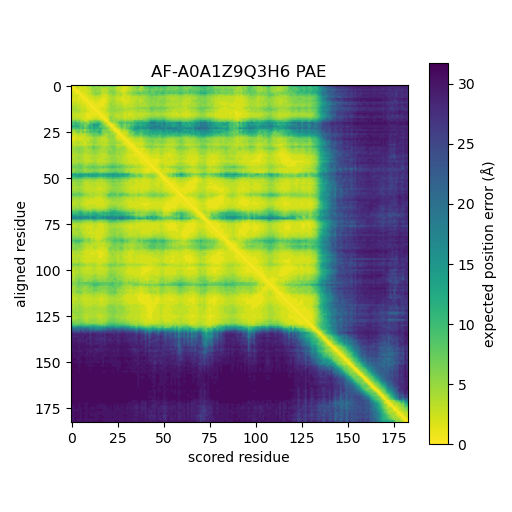 1 68 ? -0.533 6.809 10.648 1.00 92.62 68 ILE A O 1
ATOM 553 N N . ASP A 1 69 ? 0.548 6.433 12.591 1.00 88.69 69 ASP A N 1
ATOM 554 C CA . ASP A 1 69 ? -0.329 7.211 13.467 1.00 88.69 69 ASP A CA 1
ATOM 555 C C . ASP A 1 69 ? 0.517 8.371 14.026 1.00 88.69 69 ASP A C 1
ATOM 557 O O . ASP A 1 69 ? 1.567 8.101 14.606 1.00 88.69 69 ASP A O 1
ATOM 561 N N . PRO A 1 70 ? 0.115 9.646 13.855 1.00 79.81 70 PRO A N 1
ATOM 562 C CA . PRO A 1 70 ? 0.879 10.806 14.323 1.00 79.81 70 PRO A CA 1
ATOM 563 C C . PRO A 1 70 ? 1.224 10.785 15.815 1.00 79.81 70 PRO A C 1
ATOM 565 O O . PRO A 1 70 ? 2.142 11.480 16.237 1.00 79.81 70 PRO A O 1
ATOM 568 N N . THR A 1 71 ? 0.470 10.029 16.613 1.00 83.44 71 THR A N 1
ATOM 569 C CA . THR A 1 71 ? 0.642 9.939 18.068 1.00 83.44 71 THR A CA 1
ATOM 570 C C . THR A 1 71 ? 1.519 8.764 18.508 1.00 83.44 71 THR A C 1
ATOM 572 O O . THR A 1 71 ? 1.861 8.668 19.684 1.00 83.44 71 THR A O 1
ATOM 575 N N . GLN A 1 72 ? 1.891 7.863 17.593 1.00 79.69 72 GLN A N 1
ATOM 576 C CA . GLN A 1 72 ? 2.652 6.646 17.884 1.00 79.69 72 GLN A CA 1
ATOM 577 C C . GLN A 1 72 ? 4.008 6.684 17.174 1.00 79.69 72 GLN A C 1
ATOM 579 O O . GLN A 1 72 ? 4.107 7.082 16.016 1.00 79.69 72 GLN A O 1
ATOM 584 N N . ALA A 1 73 ? 5.061 6.224 17.851 1.00 74.88 73 ALA A N 1
ATOM 585 C CA . ALA A 1 73 ? 6.414 6.248 17.293 1.00 74.88 73 ALA A CA 1
ATOM 586 C C . ALA A 1 73 ? 6.666 5.135 16.258 1.00 74.88 73 ALA A C 1
ATOM 588 O O . ALA A 1 73 ? 7.422 5.336 15.308 1.00 74.88 73 ALA A O 1
ATOM 589 N N . ALA A 1 74 ? 6.053 3.958 16.431 1.00 89.25 74 ALA A N 1
ATOM 590 C CA . ALA A 1 74 ? 6.337 2.790 15.601 1.00 89.25 74 ALA A CA 1
ATOM 591 C C . ALA A 1 74 ? 5.344 2.660 14.427 1.00 89.25 74 ALA A C 1
ATOM 593 O O . ALA A 1 74 ? 4.139 2.530 14.665 1.00 89.25 74 ALA A O 1
ATOM 594 N N . PRO A 1 75 ? 5.816 2.649 13.166 1.00 93.44 75 PRO A N 1
ATOM 595 C CA . PRO A 1 75 ? 4.956 2.432 12.010 1.00 93.44 75 PRO A CA 1
ATOM 596 C C . PRO A 1 75 ? 4.528 0.964 11.897 1.00 93.44 75 PRO A C 1
ATOM 598 O O . PRO A 1 75 ? 5.321 0.051 12.129 1.00 93.44 75 PRO A O 1
ATOM 601 N N . ILE A 1 76 ? 3.294 0.720 11.456 1.00 94.75 76 ILE A N 1
ATOM 602 C CA . ILE A 1 76 ? 2.833 -0.630 11.108 1.00 94.75 76 ILE A CA 1
ATOM 603 C C . ILE A 1 76 ? 3.277 -0.934 9.677 1.00 94.75 76 ILE A C 1
ATOM 605 O O . ILE A 1 76 ? 2.943 -0.198 8.749 1.00 94.75 76 ILE A O 1
ATOM 609 N N . LEU A 1 77 ? 3.999 -2.034 9.480 1.00 95.88 77 LEU A N 1
ATOM 610 C CA . LEU A 1 77 ? 4.420 -2.478 8.156 1.00 95.88 77 LEU A CA 1
ATOM 611 C C . LEU A 1 77 ? 3.277 -3.218 7.442 1.00 95.88 77 LEU A C 1
ATOM 613 O O . LEU A 1 77 ? 2.733 -4.189 7.964 1.00 95.88 77 LEU A O 1
ATOM 617 N N . VAL A 1 78 ? 2.920 -2.745 6.248 1.00 97.38 78 VAL A N 1
ATOM 618 C CA . VAL A 1 78 ? 1.848 -3.308 5.406 1.00 97.38 78 VAL A CA 1
ATOM 619 C C . VAL A 1 78 ? 2.413 -4.178 4.292 1.00 97.38 78 VAL A C 1
ATOM 621 O O . VAL A 1 78 ? 1.791 -5.148 3.865 1.00 97.38 78 VAL A O 1
ATOM 624 N N . GLY A 1 79 ? 3.585 -3.819 3.777 1.00 97.75 79 GLY A N 1
ATOM 625 C CA . GLY A 1 79 ? 4.206 -4.538 2.680 1.00 97.75 79 GLY A CA 1
ATOM 626 C C . GLY A 1 79 ? 5.587 -4.015 2.337 1.00 97.75 79 GLY A C 1
ATOM 627 O O . GLY A 1 79 ? 5.995 -2.928 2.759 1.00 97.75 79 GLY A O 1
ATOM 628 N N . ARG A 1 80 ? 6.306 -4.805 1.546 1.00 97.75 80 ARG A N 1
ATOM 629 C CA . ARG A 1 80 ? 7.695 -4.559 1.164 1.00 97.75 80 ARG A CA 1
ATOM 630 C C . ARG A 1 80 ? 7.951 -4.904 -0.292 1.00 97.75 80 ARG A C 1
ATOM 632 O O . ARG A 1 80 ? 7.302 -5.773 -0.876 1.00 97.75 80 ARG A O 1
ATOM 639 N N . ALA A 1 81 ? 8.956 -4.260 -0.859 1.00 96.81 81 ALA A N 1
ATOM 640 C CA . ALA A 1 81 ? 9.565 -4.680 -2.108 1.00 96.81 81 ALA A CA 1
ATOM 641 C C . ALA A 1 81 ? 11.057 -4.362 -2.124 1.00 96.81 81 ALA A C 1
ATOM 643 O O . ALA A 1 81 ? 11.432 -3.279 -1.676 1.00 96.81 81 ALA A O 1
ATOM 644 N N . PRO A 1 82 ? 11.902 -5.237 -2.689 1.00 95.94 82 PRO A N 1
ATOM 645 C CA . PRO A 1 82 ? 13.239 -4.819 -3.078 1.00 95.94 82 PRO A CA 1
ATOM 646 C C . PRO A 1 82 ? 13.139 -3.725 -4.149 1.00 95.94 82 PRO A C 1
ATOM 648 O O . PRO A 1 82 ? 12.215 -3.724 -4.965 1.00 95.94 82 PRO A O 1
ATOM 651 N N . ILE A 1 83 ? 14.091 -2.799 -4.146 1.00 94.88 83 ILE A N 1
ATOM 652 C CA . ILE A 1 83 ? 14.248 -1.773 -5.178 1.00 94.88 83 ILE A CA 1
ATOM 653 C C . ILE A 1 83 ? 15.336 -2.273 -6.135 1.00 94.88 83 ILE A C 1
ATOM 655 O O . ILE A 1 83 ? 16.517 -2.126 -5.815 1.00 94.88 83 ILE A O 1
ATOM 659 N N . PRO A 1 84 ? 14.975 -2.886 -7.278 1.00 91.81 84 PRO A N 1
ATOM 660 C CA . PRO A 1 84 ? 15.965 -3.437 -8.203 1.00 91.81 84 PRO A CA 1
ATOM 661 C C . PRO A 1 84 ? 16.752 -2.347 -8.947 1.00 91.81 84 PRO A C 1
ATOM 663 O O . PRO A 1 84 ? 17.881 -2.571 -9.366 1.00 91.81 84 PRO A O 1
ATOM 666 N N . GLY A 1 85 ? 16.170 -1.155 -9.090 1.00 88.56 85 GLY A N 1
ATOM 667 C CA . GLY A 1 85 ? 16.761 -0.012 -9.774 1.00 88.56 85 GLY A CA 1
ATOM 668 C C . G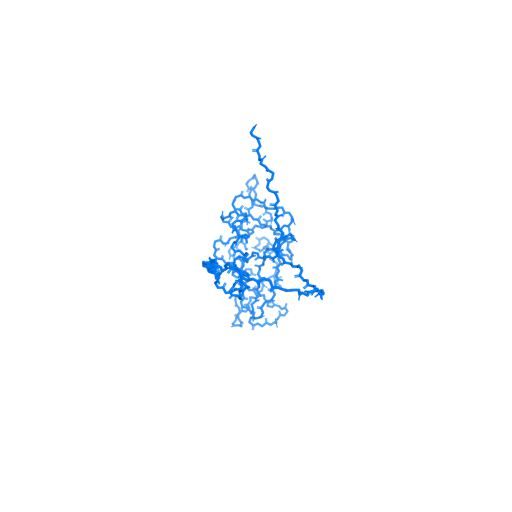LY A 1 85 ? 15.790 1.167 -9.809 1.00 88.56 85 GLY A C 1
ATOM 669 O O . GLY A 1 85 ? 14.641 1.050 -9.374 1.00 88.56 85 GLY A O 1
ATOM 670 N N . ARG A 1 86 ? 16.252 2.316 -10.311 1.00 88.25 86 ARG A N 1
ATOM 671 C CA . ARG A 1 86 ? 15.413 3.501 -10.542 1.00 88.25 86 ARG A CA 1
ATOM 672 C C . ARG A 1 86 ? 15.225 3.700 -12.041 1.00 88.25 86 ARG A C 1
ATOM 674 O O . ARG A 1 86 ? 16.188 3.957 -12.751 1.00 88.25 86 ARG A O 1
ATOM 681 N N . ASP A 1 87 ? 13.981 3.630 -12.488 1.00 90.44 87 ASP A N 1
ATOM 682 C CA . ASP A 1 87 ? 13.551 3.903 -13.859 1.00 90.44 87 ASP A CA 1
ATOM 683 C C . ASP A 1 87 ? 12.286 4.771 -13.769 1.00 90.44 87 ASP A C 1
ATOM 685 O O . ASP A 1 87 ? 11.418 4.507 -12.938 1.00 90.44 87 ASP A O 1
ATOM 689 N N . ARG A 1 88 ? 12.182 5.827 -14.585 1.00 86.06 88 ARG A N 1
ATOM 690 C CA . ARG A 1 88 ? 11.014 6.728 -14.583 1.00 86.06 88 ARG A CA 1
ATOM 691 C C . ARG A 1 88 ? 9.738 6.041 -15.077 1.00 86.06 88 ARG A C 1
ATOM 693 O O . ARG A 1 88 ? 8.650 6.467 -14.701 1.00 86.06 88 ARG A O 1
ATOM 700 N N . ASN A 1 89 ? 9.877 5.004 -15.897 1.00 85.81 89 ASN A N 1
ATOM 701 C CA . ASN A 1 89 ? 8.773 4.273 -16.512 1.00 85.81 89 ASN A CA 1
ATOM 702 C C . ASN A 1 89 ? 8.533 2.906 -15.851 1.00 85.81 89 ASN A C 1
ATOM 704 O O . ASN A 1 89 ? 7.493 2.291 -16.077 1.00 85.81 89 ASN A O 1
ATOM 708 N N . GLY A 1 90 ? 9.458 2.443 -15.004 1.00 88.88 90 GLY A N 1
ATOM 709 C CA . GLY A 1 90 ? 9.346 1.178 -14.282 1.00 88.88 90 GLY A CA 1
ATOM 710 C C . GLY A 1 90 ? 8.726 1.330 -12.891 1.00 88.88 90 GLY A C 1
ATOM 711 O O . GLY A 1 90 ? 9.065 2.228 -12.125 1.00 88.88 90 GLY A O 1
ATOM 712 N N . PHE A 1 91 ? 7.827 0.414 -12.537 1.00 91.88 91 PHE A N 1
ATOM 713 C CA . PHE A 1 91 ? 7.131 0.406 -11.250 1.00 91.88 91 PHE A CA 1
ATOM 714 C C . PHE A 1 91 ? 7.660 -0.712 -10.350 1.00 91.88 91 PHE A C 1
ATOM 716 O O . PHE A 1 91 ? 7.934 -1.821 -10.802 1.00 91.88 91 PHE A O 1
ATOM 723 N N . VAL A 1 92 ? 7.750 -0.454 -9.046 1.00 94.00 92 VAL A N 1
ATOM 724 C CA . VAL A 1 92 ? 8.121 -1.472 -8.054 1.00 94.00 92 VAL A CA 1
ATOM 725 C C . VAL A 1 92 ? 6.861 -2.166 -7.534 1.00 94.00 92 VAL A C 1
ATOM 727 O O . VAL A 1 92 ? 5.935 -1.517 -7.045 1.00 94.00 92 VAL A O 1
ATOM 730 N N . ARG A 1 93 ? 6.817 -3.503 -7.603 1.00 93.94 93 ARG A N 1
ATOM 731 C CA . ARG A 1 93 ? 5.693 -4.288 -7.066 1.00 93.94 93 ARG A CA 1
ATOM 732 C C . ARG A 1 93 ? 5.861 -4.536 -5.571 1.00 93.94 93 ARG A C 1
ATOM 734 O O . ARG A 1 93 ? 6.578 -5.452 -5.173 1.00 93.94 93 ARG A O 1
ATOM 741 N N . ILE A 1 94 ? 5.110 -3.797 -4.762 1.00 96.00 94 ILE A N 1
ATOM 742 C CA . ILE A 1 94 ? 4.986 -4.053 -3.323 1.00 96.00 94 ILE A CA 1
ATOM 743 C C . ILE A 1 94 ? 4.233 -5.363 -3.096 1.00 96.00 94 ILE A C 1
ATOM 745 O O . ILE A 1 94 ? 3.107 -5.542 -3.566 1.00 96.00 94 ILE A O 1
ATOM 749 N N . LYS A 1 95 ? 4.872 -6.291 -2.380 1.00 96.69 95 LYS A N 1
ATOM 750 C CA . LYS A 1 95 ? 4.220 -7.481 -1.840 1.00 96.69 95 LYS A CA 1
ATOM 751 C C . LYS A 1 95 ? 3.667 -7.124 -0.470 1.00 96.69 95 LYS A C 1
ATOM 753 O O . LYS A 1 95 ? 4.382 -6.555 0.352 1.00 96.69 95 LYS A O 1
ATOM 758 N N . LEU A 1 96 ? 2.395 -7.430 -0.253 1.00 97.94 96 LEU A N 1
ATOM 759 C CA . LEU A 1 96 ? 1.789 -7.263 1.060 1.00 97.94 96 LEU A CA 1
ATOM 760 C C . LEU A 1 96 ? 2.407 -8.264 2.033 1.00 97.94 96 LEU A C 1
ATOM 762 O O . LEU A 1 96 ? 2.693 -9.404 1.655 1.00 97.94 96 LEU A O 1
ATOM 766 N N . ASP A 1 97 ? 2.633 -7.806 3.258 1.00 96.56 97 ASP A N 1
ATOM 767 C CA . ASP A 1 97 ? 3.045 -8.663 4.359 1.00 96.56 97 ASP A CA 1
ATOM 768 C C . ASP A 1 97 ? 1.906 -9.642 4.702 1.00 96.56 97 ASP A C 1
ATOM 770 O O . ASP A 1 97 ? 0.789 -9.543 4.187 1.00 96.56 97 ASP A O 1
ATOM 774 N N . ARG A 1 98 ? 2.192 -10.643 5.540 1.0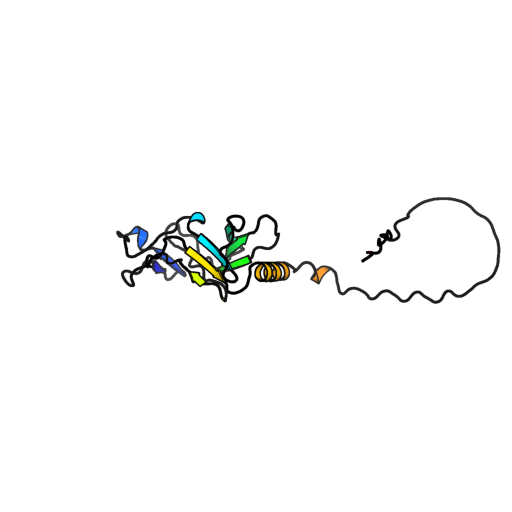0 95.19 98 ARG A N 1
ATOM 775 C CA . ARG A 1 98 ? 1.223 -11.700 5.859 1.00 95.19 98 ARG A CA 1
ATOM 776 C C . ARG A 1 98 ? -0.091 -11.105 6.373 1.00 95.19 98 ARG A C 1
ATOM 778 O O . ARG A 1 98 ? -0.077 -10.111 7.092 1.00 95.19 98 ARG A O 1
ATOM 785 N N . ASP A 1 99 ? -1.203 -11.731 5.993 1.00 96.31 99 ASP A N 1
ATOM 786 C CA . ASP A 1 99 ? -2.569 -11.403 6.428 1.00 96.31 99 ASP A CA 1
ATOM 787 C C . ASP A 1 99 ? -3.105 -10.039 5.945 1.00 96.31 99 ASP A C 1
ATOM 789 O O . ASP A 1 99 ? -4.304 -9.772 6.054 1.00 96.31 99 ASP A O 1
ATOM 793 N N . TRP A 1 100 ? -2.262 -9.217 5.312 1.00 97.94 100 TRP A N 1
ATOM 794 C CA . TRP A 1 100 ? -2.689 -8.031 4.584 1.00 97.94 100 TRP A CA 1
ATOM 795 C C . TRP A 1 100 ? -3.285 -8.393 3.228 1.00 97.94 100 TRP A C 1
ATOM 797 O O . TRP A 1 100 ? -2.710 -9.143 2.435 1.00 97.94 100 TRP A O 1
ATOM 807 N N . ARG A 1 101 ? -4.426 -7.784 2.915 1.00 97.19 101 ARG A N 1
ATOM 808 C CA . ARG A 1 101 ? -5.097 -7.932 1.620 1.00 97.19 101 ARG A CA 1
ATOM 809 C C . ARG A 1 101 ? -5.711 -6.622 1.155 1.00 97.19 101 ARG A C 1
ATOM 811 O O . ARG A 1 101 ? -5.875 -5.688 1.934 1.00 97.19 101 ARG A O 1
ATOM 818 N N . LEU A 1 102 ? -6.046 -6.555 -0.128 1.00 95.06 102 LEU A N 1
ATOM 819 C CA . LEU A 1 102 ? -6.798 -5.434 -0.681 1.00 95.06 102 LEU A CA 1
ATOM 820 C C . LEU A 1 102 ? -8.287 -5.759 -0.680 1.00 95.06 102 LEU A C 1
ATOM 822 O O . LEU A 1 102 ? -8.695 -6.806 -1.179 1.00 95.06 102 LEU A O 1
ATOM 826 N N . GLU A 1 103 ? -9.094 -4.834 -0.180 1.00 94.75 103 GLU A N 1
ATOM 827 C CA . GLU A 1 103 ? -10.549 -4.939 -0.167 1.00 94.75 103 GLU A CA 1
ATOM 828 C C . GLU A 1 103 ? -11.209 -3.710 -0.788 1.00 94.75 103 GLU A C 1
ATOM 830 O O . GLU A 1 103 ? -10.628 -2.626 -0.893 1.00 94.75 103 GLU A O 1
ATOM 835 N N . ARG A 1 104 ? -12.471 -3.882 -1.184 1.00 92.62 104 ARG A N 1
ATOM 836 C CA . ARG A 1 104 ? -13.351 -2.801 -1.623 1.00 92.62 104 ARG A CA 1
ATOM 837 C C . ARG A 1 104 ? -14.705 -2.961 -0.968 1.00 92.62 104 ARG A C 1
ATOM 839 O O . ARG A 1 104 ? -15.163 -4.075 -0.732 1.00 92.62 104 ARG A O 1
ATOM 846 N N . ARG A 1 105 ? -15.358 -1.835 -0.708 1.00 91.44 105 ARG A N 1
ATOM 847 C CA . ARG A 1 105 ? -16.748 -1.838 -0.256 1.00 91.44 105 ARG A CA 1
ATOM 848 C C . ARG A 1 105 ? -17.681 -2.065 -1.436 1.00 91.44 105 ARG A C 1
ATOM 850 O O . ARG A 1 105 ? -17.412 -1.611 -2.548 1.00 91.44 105 ARG A O 1
ATOM 857 N N . VAL A 1 106 ? -18.794 -2.725 -1.153 1.00 93.19 106 VAL A N 1
ATOM 858 C CA . VAL A 1 106 ? -19.931 -2.848 -2.061 1.00 93.19 106 VAL A CA 1
ATOM 859 C C . VAL A 1 106 ? -21.106 -2.130 -1.413 1.00 93.19 106 VAL A C 1
ATOM 861 O O . VAL A 1 106 ? -21.383 -2.336 -0.234 1.00 93.19 106 VAL A O 1
ATOM 864 N N . TYR A 1 107 ? -21.772 -1.268 -2.169 1.00 91.75 107 TYR A N 1
ATOM 865 C CA . TYR A 1 107 ? -22.974 -0.569 -1.737 1.00 91.75 107 TYR A CA 1
ATOM 866 C C . TYR A 1 107 ? -24.032 -0.700 -2.827 1.00 91.75 107 TYR A C 1
ATOM 868 O O . TYR A 1 107 ? -23.759 -0.380 -3.982 1.00 91.75 107 TYR A O 1
ATOM 876 N N . GLN A 1 108 ? -25.211 -1.223 -2.474 1.00 94.94 108 GLN A N 1
ATOM 877 C CA . GLN A 1 108 ? -26.315 -1.461 -3.418 1.00 94.94 108 GLN A CA 1
ATOM 878 C C . GLN A 1 108 ? -25.869 -2.212 -4.692 1.00 94.94 108 GLN A C 1
ATOM 880 O O . GLN A 1 108 ? -26.175 -1.819 -5.815 1.00 94.94 108 GLN A O 1
ATOM 885 N N . GLY A 1 109 ? -25.058 -3.262 -4.525 1.00 91.44 109 GLY A N 1
ATOM 886 C CA . GLY A 1 109 ? -24.532 -4.061 -5.639 1.00 91.44 109 GLY A CA 1
ATOM 887 C C . GLY A 1 109 ? -23.427 -3.390 -6.466 1.00 91.44 109 GLY A C 1
ATOM 888 O O . GLY A 1 109 ? -22.892 -4.012 -7.379 1.00 91.44 109 GLY A O 1
ATOM 889 N N . ARG A 1 110 ? -23.030 -2.151 -6.147 1.00 89.81 110 ARG A N 1
ATOM 890 C CA . ARG A 1 110 ? -21.936 -1.439 -6.821 1.00 89.81 110 ARG A CA 1
ATOM 891 C C . ARG A 1 110 ? -20.667 -1.468 -5.980 1.00 89.81 110 ARG A C 1
ATOM 893 O O . ARG A 1 110 ? -20.661 -1.053 -4.822 1.00 89.81 110 ARG A O 1
ATOM 900 N N . THR A 1 111 ? -19.569 -1.928 -6.572 1.00 89.56 111 THR A N 1
ATOM 901 C CA . THR A 1 111 ? -18.242 -1.825 -5.959 1.00 89.56 111 THR A CA 1
ATOM 902 C C . THR A 1 111 ? -17.775 -0.372 -5.969 1.00 89.56 111 THR A C 1
ATOM 904 O O . THR A 1 111 ? -17.736 0.266 -7.021 1.00 89.56 111 THR A O 1
ATOM 907 N N . LEU A 1 112 ? -17.397 0.150 -4.804 1.00 90.75 112 LEU A N 1
ATOM 908 C CA . LEU A 1 112 ? -16.897 1.514 -4.671 1.00 90.75 112 LEU A CA 1
ATOM 909 C C . LEU A 1 112 ? -15.443 1.634 -5.152 1.00 90.75 112 LEU A C 1
ATOM 911 O O . LEU A 1 112 ? -14.651 0.685 -5.109 1.00 90.75 112 LEU A O 1
ATOM 915 N N . SER A 1 113 ? -15.083 2.839 -5.596 1.00 88.81 113 SER A N 1
ATOM 916 C CA . SER A 1 113 ? -13.752 3.137 -6.133 1.00 88.81 113 SER A CA 1
ATOM 917 C C . SER A 1 113 ? -12.656 3.104 -5.070 1.00 88.81 113 SER A C 1
ATOM 919 O O . SER A 1 113 ? -11.505 2.861 -5.412 1.00 88.81 113 SER A O 1
ATOM 921 N N . HIS A 1 114 ? -12.983 3.300 -3.800 1.00 91.88 114 HIS A N 1
ATOM 922 C CA . HIS A 1 114 ? -12.012 3.388 -2.716 1.00 91.88 114 HIS A CA 1
ATOM 923 C C . HIS A 1 114 ? -11.419 2.011 -2.335 1.00 91.88 114 HIS A C 1
ATOM 925 O O . HIS A 1 114 ? -12.152 1.019 -2.270 1.00 91.88 114 HIS A O 1
ATOM 931 N N . VAL A 1 115 ? -10.103 1.937 -2.092 1.00 93.75 115 VAL A N 1
ATOM 932 C CA . VAL A 1 115 ? -9.377 0.688 -1.775 1.00 93.75 115 VAL A CA 1
ATOM 933 C C . VAL A 1 115 ? -8.993 0.639 -0.301 1.00 93.75 115 VAL A C 1
ATOM 935 O O . VAL A 1 115 ? -8.560 1.629 0.275 1.00 93.75 115 VAL A O 1
ATOM 938 N N . TYR A 1 116 ? -9.112 -0.532 0.312 1.00 95.62 116 TYR A N 1
ATOM 939 C CA . TYR A 1 116 ? -8.715 -0.749 1.696 1.00 95.62 116 TYR A CA 1
ATOM 940 C C . TYR A 1 116 ? -7.532 -1.705 1.759 1.00 95.62 116 TYR A C 1
ATOM 942 O O . TYR A 1 116 ? -7.601 -2.793 1.191 1.00 95.62 116 TYR A O 1
ATOM 950 N N . PHE A 1 117 ? -6.476 -1.323 2.475 1.00 96.94 117 PHE A N 1
ATOM 951 C CA . PHE A 1 117 ? -5.547 -2.302 3.030 1.00 96.94 117 PHE A CA 1
ATOM 952 C C . PHE A 1 117 ? -6.229 -2.894 4.256 1.00 96.94 117 PHE A C 1
ATOM 954 O O . PHE A 1 117 ? -6.519 -2.172 5.206 1.00 96.94 117 PHE A O 1
ATOM 961 N N . ALA A 1 118 ? -6.557 -4.177 4.190 1.00 97.44 118 ALA A N 1
ATOM 962 C CA . ALA A 1 118 ? -7.321 -4.874 5.205 1.00 97.44 118 ALA A CA 1
ATOM 963 C C . ALA A 1 118 ? -6.441 -5.872 5.952 1.00 97.44 118 ALA A C 1
ATOM 965 O O . ALA A 1 118 ? -5.658 -6.590 5.328 1.00 97.44 118 ALA A O 1
ATOM 966 N N . HIS A 1 119 ? -6.608 -5.929 7.269 1.00 97.88 119 HIS A N 1
ATOM 967 C CA . HIS A 1 119 ? -5.959 -6.902 8.137 1.00 97.88 119 HIS A CA 1
ATOM 968 C C . HIS A 1 119 ? -6.969 -7.434 9.174 1.00 97.88 119 HIS A C 1
ATOM 970 O O . HIS A 1 119 ? -7.752 -6.647 9.712 1.00 97.88 119 HIS A O 1
ATOM 976 N N . PRO A 1 120 ? -6.988 -8.743 9.485 1.00 97.25 120 PRO A N 1
ATOM 977 C CA . PRO A 1 120 ? -7.980 -9.315 10.402 1.00 97.25 120 PRO A CA 1
ATOM 978 C C . PRO A 1 120 ? -7.803 -8.855 11.855 1.00 97.25 120 PRO A C 1
ATOM 980 O O . PRO A 1 120 ? -8.776 -8.691 12.579 1.00 97.25 120 PRO A O 1
ATOM 983 N N . GLU A 1 121 ? -6.572 -8.620 12.302 1.00 96.94 121 GLU A N 1
ATOM 984 C CA . GLU A 1 121 ? -6.327 -8.142 13.669 1.00 96.94 121 GLU A CA 1
ATOM 985 C C . GLU A 1 121 ? -6.726 -6.673 13.869 1.00 96.94 121 GLU A C 1
ATOM 987 O O . GLU A 1 121 ? -6.558 -5.869 12.948 1.00 96.94 121 GLU A O 1
ATOM 992 N N . PRO A 1 122 ? -7.191 -6.289 15.073 1.00 95.44 122 PRO A N 1
ATOM 993 C CA . PRO A 1 122 ? -7.507 -4.903 15.391 1.00 95.44 122 PRO A CA 1
ATOM 994 C C . PRO A 1 122 ? -6.244 -4.035 15.471 1.00 95.44 122 PRO A C 1
ATOM 996 O O . PRO A 1 122 ? -5.168 -4.492 15.862 1.00 95.44 122 PRO A O 1
ATOM 999 N N . VAL A 1 123 ? -6.389 -2.740 15.170 1.00 92.94 123 VAL A N 1
ATOM 1000 C CA . VAL A 1 123 ? -5.260 -1.797 15.085 1.00 92.94 123 VAL A CA 1
ATOM 1001 C C . VAL A 1 123 ? -4.374 -1.753 16.334 1.00 92.94 123 VAL A C 1
ATOM 1003 O O . VAL A 1 123 ? -3.157 -1.676 16.208 1.00 92.94 123 VAL A O 1
ATOM 1006 N N . ASN A 1 124 ? -4.942 -1.867 17.538 1.00 92.19 124 ASN A N 1
ATOM 1007 C CA . ASN A 1 124 ? -4.160 -1.82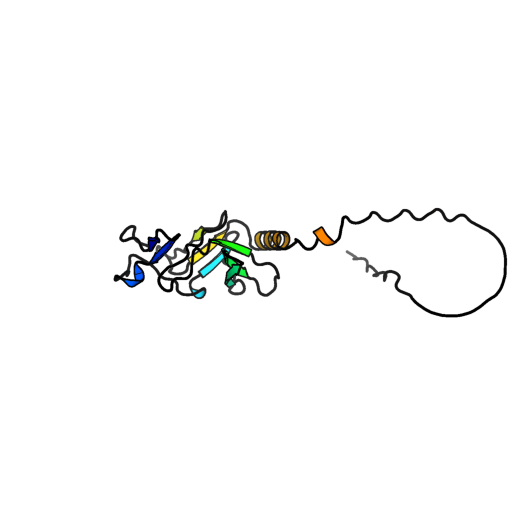9 18.779 1.00 92.19 124 ASN A CA 1
ATOM 1008 C C . ASN A 1 124 ? -3.183 -3.013 18.880 1.00 92.19 124 ASN A C 1
ATOM 1010 O O . ASN A 1 124 ? -2.061 -2.848 19.356 1.00 92.19 124 ASN A O 1
ATOM 1014 N N . SER A 1 125 ? -3.574 -4.191 18.385 1.00 94.00 125 SER A N 1
ATOM 1015 C CA . SER A 1 125 ? -2.696 -5.364 18.320 1.00 94.00 125 SER A CA 1
ATOM 1016 C C . SER A 1 125 ? -1.570 -5.159 17.308 1.00 94.00 125 SER A C 1
ATOM 1018 O O . SER A 1 125 ? -0.421 -5.496 17.591 1.00 94.00 125 SER A O 1
ATOM 1020 N N . LEU A 1 126 ? -1.876 -4.550 16.159 1.00 93.94 126 LEU A N 1
ATOM 1021 C CA . LEU A 1 126 ? -0.876 -4.210 15.145 1.00 93.94 126 LEU A CA 1
ATOM 1022 C C . LEU A 1 126 ? 0.136 -3.180 15.659 1.00 93.94 126 LEU A C 1
ATOM 1024 O O . LEU A 1 126 ? 1.336 -3.364 15.469 1.00 93.94 126 LEU A O 1
ATOM 1028 N N . LEU A 1 127 ? -0.326 -2.142 16.362 1.00 92.25 127 LEU A N 1
ATOM 1029 C CA . LEU A 1 127 ? 0.537 -1.138 16.994 1.00 92.25 127 LEU A CA 1
ATOM 1030 C C . LEU A 1 127 ? 1.447 -1.760 18.060 1.00 92.25 127 LEU A C 1
ATOM 1032 O O . LEU A 1 127 ? 2.647 -1.500 18.066 1.00 92.25 127 LEU A O 1
ATOM 1036 N N . ALA A 1 128 ? 0.914 -2.637 18.917 1.00 91.12 128 ALA A N 1
ATOM 1037 C CA . ALA A 1 128 ? 1.715 -3.333 19.924 1.00 91.12 128 ALA A CA 1
ATOM 1038 C C . ALA A 1 128 ? 2.814 -4.210 19.291 1.00 91.12 128 ALA A C 1
ATOM 1040 O O . ALA A 1 128 ? 3.946 -4.251 19.776 1.00 91.12 128 ALA A O 1
ATOM 1041 N N . LYS A 1 129 ? 2.506 -4.892 18.180 1.00 91.19 129 LYS A N 1
ATOM 1042 C CA . LYS A 1 129 ? 3.491 -5.674 17.414 1.00 91.19 129 LYS A CA 1
ATOM 1043 C C . LYS A 1 129 ? 4.542 -4.786 16.748 1.00 91.19 129 LYS A C 1
ATOM 1045 O O . LYS A 1 129 ? 5.726 -5.122 16.775 1.00 91.19 129 LYS A O 1
ATOM 1050 N N . ALA A 1 130 ? 4.127 -3.653 16.186 1.00 89.94 130 ALA A N 1
ATOM 1051 C CA . ALA A 1 130 ? 5.032 -2.673 15.596 1.00 89.94 130 ALA A CA 1
ATOM 1052 C C . ALA A 1 130 ? 6.001 -2.096 16.641 1.00 89.94 130 ALA A C 1
ATOM 1054 O O . ALA A 1 130 ? 7.205 -2.060 16.394 1.00 89.94 130 ALA A O 1
ATOM 1055 N N . GLY A 1 131 ? 5.502 -1.742 17.831 1.00 83.81 131 GLY A N 1
ATOM 1056 C CA . GLY A 1 131 ? 6.318 -1.250 18.946 1.00 83.81 131 GLY A CA 1
ATOM 1057 C C . GLY A 1 131 ? 7.413 -2.237 19.351 1.00 83.81 131 GLY A C 1
ATOM 1058 O O . GLY A 1 131 ? 8.582 -1.873 19.393 1.00 83.81 131 GLY A O 1
ATOM 1059 N N . ARG A 1 132 ? 7.061 -3.518 19.510 1.00 78.19 132 ARG A N 1
ATOM 1060 C CA . ARG A 1 132 ? 8.021 -4.597 19.817 1.00 78.19 132 ARG A CA 1
ATOM 1061 C C . ARG A 1 132 ? 9.076 -4.812 18.733 1.00 78.19 132 ARG A C 1
ATOM 1063 O O . ARG A 1 132 ? 10.201 -5.189 19.033 1.00 78.19 132 ARG A O 1
ATOM 1070 N N . SER A 1 133 ? 8.715 -4.584 17.473 1.00 64.75 133 SER A N 1
ATOM 1071 C CA . SER A 1 133 ? 9.628 -4.741 16.333 1.00 64.75 133 SER A CA 1
ATOM 1072 C C . SER A 1 133 ? 10.645 -3.593 16.240 1.00 64.75 133 SER A C 1
ATOM 1074 O O . SER A 1 133 ? 11.715 -3.768 15.663 1.00 64.75 133 SER A O 1
ATOM 1076 N N . GLY A 1 134 ? 10.320 -2.426 16.812 1.00 57.19 134 GLY A N 1
ATOM 1077 C CA . GLY A 1 134 ? 11.211 -1.266 16.922 1.00 57.19 134 GLY A CA 1
ATOM 1078 C C . GLY A 1 134 ? 12.158 -1.307 18.128 1.00 57.19 134 GLY A C 1
ATOM 1079 O O . GLY A 1 134 ? 13.046 -0.465 18.242 1.00 57.19 134 GLY A O 1
ATOM 1080 N N . GLU A 1 135 ? 12.010 -2.285 19.022 1.00 51.41 135 GLU A N 1
ATOM 1081 C CA . GLU A 1 135 ? 12.788 -2.406 20.254 1.00 51.41 135 GLU A CA 1
ATOM 1082 C C . GLU A 1 135 ? 14.052 -3.258 20.071 1.00 51.41 135 GLU A C 1
ATOM 1084 O O . GLU A 1 135 ? 14.232 -4.305 20.683 1.00 51.41 135 GLU A O 1
ATOM 1089 N N . THR A 1 136 ? 15.014 -2.756 19.298 1.00 51.75 136 THR A N 1
ATOM 1090 C CA . THR A 1 136 ? 16.432 -3.105 19.527 1.00 51.75 136 THR A CA 1
ATOM 1091 C C . THR A 1 136 ? 17.054 -2.272 20.663 1.00 51.75 136 THR A C 1
ATOM 1093 O O . THR A 1 136 ? 18.226 -2.442 20.997 1.00 51.75 136 THR A O 1
ATOM 1096 N N . GLY A 1 137 ? 16.271 -1.388 21.301 1.00 51.62 137 GLY A N 1
ATOM 1097 C CA . GLY A 1 137 ? 16.700 -0.534 22.414 1.00 51.62 137 GLY A CA 1
ATOM 1098 C C . GLY A 1 137 ? 16.714 -1.212 23.791 1.00 51.62 137 GLY A C 1
ATOM 1099 O O . GLY A 1 137 ? 17.637 -0.972 24.566 1.00 51.62 137 GLY A O 1
ATOM 1100 N N . PHE A 1 138 ? 15.758 -2.095 24.104 1.00 51.56 138 PHE A N 1
ATOM 1101 C CA . PHE A 1 138 ? 15.675 -2.704 25.445 1.00 51.56 138 PHE A CA 1
ATOM 1102 C C . PHE A 1 138 ? 16.709 -3.810 25.678 1.00 51.56 138 PHE A C 1
ATOM 1104 O O . PHE A 1 138 ? 17.104 -4.043 26.817 1.00 51.56 138 PHE A O 1
ATOM 1111 N N . SER A 1 139 ? 17.262 -4.403 24.617 1.00 52.09 139 SER A N 1
ATOM 1112 C CA . SER A 1 139 ? 18.412 -5.311 24.728 1.00 52.09 139 SER A CA 1
ATOM 1113 C C . SER A 1 139 ? 19.695 -4.607 25.201 1.00 52.09 139 SER A C 1
ATOM 1115 O O . SER A 1 139 ? 20.628 -5.281 25.629 1.00 52.09 139 SER A O 1
ATOM 1117 N N . ARG A 1 140 ? 19.762 -3.263 25.164 1.00 51.94 140 ARG A N 1
ATOM 1118 C CA . ARG A 1 140 ? 20.900 -2.489 25.703 1.00 51.94 140 ARG A CA 1
ATOM 1119 C C . ARG A 1 140 ? 20.816 -2.225 27.206 1.00 51.94 140 ARG A C 1
ATOM 1121 O O . ARG A 1 140 ? 21.813 -1.811 27.785 1.00 51.94 140 ARG A O 1
ATOM 1128 N N . LEU A 1 141 ? 19.664 -2.447 27.841 1.00 58.78 141 LEU A N 1
ATOM 1129 C CA . LEU A 1 141 ? 19.487 -2.166 29.272 1.00 58.78 141 LEU A CA 1
ATOM 1130 C C . LEU A 1 141 ? 19.970 -3.308 30.179 1.00 58.78 141 LEU A C 1
ATOM 1132 O O . LEU A 1 141 ? 19.993 -3.148 31.397 1.00 58.78 141 LEU A O 1
ATOM 1136 N N . GLY A 1 142 ? 20.416 -4.428 29.595 1.00 55.28 142 GLY A N 1
ATOM 1137 C CA . GLY A 1 142 ? 20.807 -5.618 30.346 1.00 55.28 142 GLY A CA 1
ATOM 1138 C C . GLY A 1 142 ? 19.622 -6.251 31.082 1.00 55.28 142 GLY A C 1
ATOM 1139 O O . GLY A 1 142 ? 18.550 -5.664 31.224 1.00 55.28 142 GLY A O 1
ATOM 1140 N N . ALA A 1 143 ? 19.791 -7.488 31.549 1.00 65.38 143 ALA A N 1
ATOM 1141 C CA . ALA A 1 143 ? 18.801 -8.091 32.435 1.00 65.38 143 ALA A CA 1
ATOM 1142 C C . ALA A 1 143 ? 18.680 -7.241 33.719 1.00 65.38 143 ALA A C 1
ATOM 1144 O O . ALA A 1 143 ? 19.717 -6.826 34.253 1.00 65.38 143 ALA A O 1
ATOM 1145 N N . PRO A 1 144 ? 17.465 -6.987 34.245 1.00 60.47 144 PRO A N 1
ATOM 1146 C CA . PRO A 1 144 ? 17.316 -6.324 35.534 1.00 60.47 144 PRO A CA 1
ATOM 1147 C C . PRO A 1 144 ? 18.086 -7.126 36.587 1.00 60.47 144 PRO A C 1
ATOM 1149 O O . PRO A 1 144 ? 17.792 -8.296 36.839 1.00 60.47 144 PRO A O 1
ATOM 1152 N N . ARG A 1 145 ? 19.117 -6.513 37.180 1.00 60.75 145 ARG A N 1
ATOM 1153 C CA . ARG A 1 145 ? 19.831 -7.118 38.305 1.00 60.75 145 ARG A CA 1
ATOM 1154 C C . ARG A 1 145 ? 18.863 -7.201 39.479 1.00 60.75 145 ARG A C 1
ATOM 1156 O O . ARG A 1 145 ? 18.254 -6.199 39.850 1.00 60.75 145 ARG A O 1
ATOM 1163 N N . ALA A 1 146 ? 18.732 -8.394 40.055 1.00 63.50 146 ALA A N 1
ATOM 1164 C CA . ALA A 1 146 ? 17.988 -8.577 41.291 1.00 63.50 146 ALA A CA 1
ATOM 1165 C C . ALA A 1 146 ? 18.522 -7.610 42.370 1.00 63.50 146 ALA A C 1
ATOM 1167 O O . ALA A 1 146 ? 19.739 -7.390 42.429 1.00 63.50 146 ALA A O 1
ATOM 1168 N N . PRO A 1 147 ? 17.655 -7.035 43.224 1.00 65.50 147 PRO A N 1
ATOM 1169 C CA . PRO A 1 147 ? 18.097 -6.209 44.337 1.00 65.50 147 PRO A CA 1
ATOM 1170 C C . PRO A 1 147 ? 19.076 -7.002 45.204 1.00 65.50 147 PRO A C 1
ATOM 1172 O O . PRO A 1 147 ? 18.780 -8.125 45.619 1.00 65.50 147 PRO A O 1
ATOM 1175 N N . VAL A 1 148 ? 20.249 -6.431 45.472 1.00 69.56 148 VAL A N 1
ATOM 1176 C CA . VAL A 1 148 ? 21.203 -7.023 46.413 1.00 69.56 148 VAL A CA 1
ATOM 1177 C C . VAL A 1 148 ? 20.516 -7.066 47.777 1.00 69.56 148 VAL A C 1
ATOM 1179 O O . VAL A 1 148 ? 20.058 -6.032 48.266 1.00 69.56 148 VAL A O 1
ATOM 1182 N N . LYS A 1 149 ? 20.405 -8.259 48.379 1.00 63.50 149 LYS A N 1
ATOM 1183 C CA . LYS A 1 149 ? 19.925 -8.396 49.762 1.00 63.50 149 LYS A CA 1
ATOM 1184 C C . LYS A 1 149 ? 20.759 -7.461 50.650 1.00 63.50 149 LYS A C 1
ATOM 1186 O O . LYS A 1 149 ? 21.987 -7.552 50.589 1.00 63.50 149 LYS A O 1
ATOM 1191 N N . PRO A 1 150 ? 20.146 -6.576 51.455 1.00 57.12 150 PRO A N 1
ATOM 1192 C CA . PRO A 1 150 ? 20.910 -5.739 52.367 1.00 57.12 150 PRO A CA 1
ATOM 1193 C C . PRO A 1 150 ? 21.708 -6.630 53.325 1.00 57.12 150 PRO A C 1
ATOM 1195 O O . PRO A 1 150 ? 21.190 -7.623 53.841 1.00 57.12 150 PRO A O 1
ATOM 1198 N N . ALA A 1 151 ? 22.984 -6.292 53.520 1.00 62.72 151 ALA A N 1
ATOM 1199 C CA . ALA A 1 151 ? 23.835 -6.966 54.491 1.00 62.72 151 ALA A CA 1
ATOM 1200 C C . ALA A 1 151 ? 23.208 -6.847 55.893 1.00 62.72 151 ALA A C 1
ATOM 1202 O O . ALA A 1 151 ? 22.644 -5.795 56.211 1.00 62.72 151 ALA A O 1
ATOM 1203 N N . PRO A 1 152 ? 23.288 -7.887 56.741 1.00 50.94 152 PRO A N 1
ATOM 1204 C CA . PRO A 1 152 ? 22.810 -7.775 58.109 1.00 50.94 152 PRO A CA 1
ATOM 1205 C C . PRO A 1 152 ? 23.600 -6.669 58.820 1.00 50.94 152 PRO A C 1
ATOM 1207 O O . PRO A 1 152 ? 24.832 -6.681 58.825 1.00 50.94 152 PRO A O 1
ATOM 1210 N N . MET A 1 153 ? 22.888 -5.698 59.401 1.00 50.44 153 MET A N 1
ATOM 1211 C CA . MET A 1 153 ? 23.478 -4.698 60.289 1.00 50.44 153 MET A CA 1
ATOM 1212 C C . MET A 1 153 ? 24.106 -5.430 61.476 1.00 50.44 153 MET A C 1
ATOM 1214 O O . MET A 1 153 ? 23.409 -5.864 62.391 1.00 50.44 153 MET A O 1
ATOM 1218 N N . ALA A 1 154 ? 25.430 -5.574 61.467 1.00 48.59 154 ALA A N 1
ATOM 1219 C CA . ALA A 1 154 ? 26.161 -5.914 62.673 1.00 48.59 154 ALA A CA 1
ATOM 1220 C C . ALA A 1 154 ? 26.020 -4.732 63.639 1.00 48.59 154 ALA A C 1
ATOM 1222 O O . ALA A 1 154 ? 26.561 -3.651 63.398 1.00 48.59 154 ALA A O 1
ATOM 1223 N N . ALA A 1 155 ? 25.267 -4.934 64.718 1.00 47.16 155 ALA A N 1
ATOM 1224 C CA . ALA A 1 155 ? 25.232 -4.012 65.837 1.00 47.16 155 ALA A CA 1
ATOM 1225 C C . ALA A 1 155 ? 26.654 -3.885 66.403 1.00 47.16 155 ALA A C 1
ATOM 1227 O O . ALA A 1 155 ? 27.187 -4.823 66.995 1.00 47.16 155 ALA A O 1
ATOM 1228 N N . ARG A 1 156 ? 27.286 -2.727 66.204 1.00 42.97 156 ARG A N 1
ATOM 1229 C CA . ARG A 1 156 ? 28.489 -2.337 66.938 1.00 42.97 156 ARG A CA 1
ATOM 1230 C C . ARG A 1 156 ? 28.145 -1.150 67.822 1.00 42.97 156 ARG A C 1
ATOM 1232 O O . ARG A 1 156 ? 27.910 -0.045 67.345 1.00 42.97 156 ARG A O 1
ATOM 1239 N N . ILE A 1 157 ? 28.059 -1.443 69.113 1.00 39.00 157 ILE A N 1
ATOM 1240 C CA . ILE A 1 157 ? 27.918 -0.485 70.205 1.00 39.00 157 ILE A CA 1
ATOM 1241 C C . ILE A 1 157 ? 29.298 0.128 70.508 1.00 39.00 157 ILE A C 1
ATOM 1243 O O . ILE A 1 157 ? 30.281 -0.607 70.557 1.00 39.00 157 ILE A O 1
ATOM 1247 N N . ALA A 1 158 ? 29.289 1.443 70.785 1.00 38.69 158 ALA A N 1
ATOM 1248 C CA . ALA A 1 158 ? 30.343 2.305 71.361 1.00 38.69 158 ALA A CA 1
ATOM 1249 C C . ALA A 1 158 ? 31.559 2.611 70.447 1.00 38.69 158 ALA A C 1
ATOM 1251 O O . ALA A 1 158 ? 32.032 1.744 69.730 1.00 38.69 158 ALA A O 1
ATOM 1252 N N . SER A 1 159 ? 32.131 3.821 70.370 1.00 38.88 159 SER A N 1
ATOM 1253 C CA . SER A 1 159 ? 32.166 4.985 71.272 1.00 38.88 159 SER A CA 1
ATOM 1254 C C . SER A 1 159 ? 32.646 6.256 70.528 1.00 38.88 159 SER A C 1
ATOM 1256 O O . SER A 1 159 ? 33.550 6.178 69.705 1.00 38.88 159 SER A O 1
ATOM 1258 N N . GLN A 1 160 ? 32.046 7.405 70.868 1.00 44.50 160 GLN A N 1
ATOM 1259 C CA . GLN A 1 160 ? 32.546 8.802 70.883 1.00 44.50 160 GLN A CA 1
ATOM 1260 C C . GLN A 1 160 ? 33.753 9.232 70.003 1.00 44.50 160 GLN A C 1
ATOM 1262 O O . GLN A 1 160 ? 34.881 8.811 70.233 1.00 44.50 160 GLN A O 1
ATOM 1267 N N . SER A 1 161 ? 33.561 10.246 69.142 1.00 36.56 161 SER A N 1
ATOM 1268 C CA . SER A 1 161 ? 34.171 11.597 69.279 1.00 36.56 161 SER A CA 1
ATOM 1269 C C . SER A 1 161 ? 33.989 12.489 68.025 1.00 36.56 161 SER A C 1
ATOM 1271 O O . SER A 1 161 ? 33.794 12.015 66.911 1.00 36.56 161 SER A O 1
ATOM 1273 N N . ASN A 1 162 ? 33.998 13.804 68.273 1.00 41.44 162 ASN A N 1
ATOM 1274 C CA . ASN A 1 162 ? 33.730 14.969 67.412 1.00 41.44 162 ASN A CA 1
ATOM 1275 C C . ASN A 1 162 ? 34.336 15.005 65.990 1.00 41.44 162 ASN A C 1
ATOM 1277 O O . ASN A 1 162 ? 35.538 14.795 65.842 1.00 41.44 162 ASN A O 1
ATOM 1281 N N . ARG A 1 163 ? 33.555 15.524 65.015 1.00 35.72 163 ARG A N 1
ATOM 1282 C CA . ARG A 1 163 ? 33.888 16.666 64.110 1.00 35.72 163 ARG A CA 1
ATOM 1283 C C . ARG A 1 163 ? 32.773 16.935 63.070 1.00 35.72 163 ARG A C 1
ATOM 1285 O O . ARG A 1 163 ? 32.294 16.017 62.417 1.00 35.72 163 ARG A O 1
ATOM 1292 N N . THR A 1 164 ? 32.393 18.202 62.905 1.00 37.47 164 THR A N 1
ATOM 1293 C CA . THR A 1 164 ? 31.611 18.786 61.784 1.00 37.47 164 THR A CA 1
ATOM 1294 C C . THR A 1 164 ? 32.570 19.445 60.766 1.00 37.47 164 THR A C 1
ATOM 1296 O O . THR A 1 164 ? 33.753 19.569 61.096 1.00 37.47 164 THR A O 1
ATOM 1299 N N . PRO A 1 165 ? 32.134 20.007 59.612 1.00 58.84 165 PRO A N 1
ATOM 1300 C CA . PRO A 1 165 ? 30.963 19.758 58.753 1.00 58.84 165 PRO A CA 1
ATOM 1301 C C . PRO A 1 165 ? 31.358 19.510 57.262 1.00 58.84 165 PRO A C 1
ATOM 1303 O O . PRO A 1 165 ? 32.521 19.622 56.891 1.00 58.84 165 PRO A O 1
ATOM 1306 N N . ASP A 1 166 ? 30.354 19.274 56.405 1.00 37.31 166 ASP A N 1
ATOM 1307 C CA . ASP A 1 166 ? 30.202 19.838 55.040 1.00 37.31 166 ASP A CA 1
ATOM 1308 C C . ASP A 1 166 ? 29.951 18.854 53.864 1.00 37.31 166 ASP A C 1
ATOM 1310 O O . ASP A 1 166 ? 30.659 17.880 53.631 1.00 37.31 166 ASP A O 1
ATOM 1314 N N . ARG A 1 167 ? 28.929 19.252 53.090 1.00 39.06 167 ARG A N 1
ATOM 1315 C CA . ARG A 1 167 ? 28.616 19.033 51.663 1.00 39.06 167 ARG A CA 1
ATOM 1316 C C . ARG A 1 167 ? 28.251 17.662 51.061 1.00 39.06 167 ARG A C 1
ATOM 1318 O O . ARG A 1 167 ? 29.088 16.833 50.734 1.00 39.06 167 ARG A O 1
ATOM 1325 N N . ARG A 1 168 ? 27.000 17.707 50.569 1.00 40.47 168 ARG A N 1
ATOM 1326 C CA . ARG A 1 168 ? 26.501 17.370 49.213 1.00 40.47 168 ARG A CA 1
ATOM 1327 C C . ARG A 1 168 ? 26.022 15.945 48.955 1.00 40.47 168 ARG A C 1
ATOM 1329 O O . ARG A 1 168 ? 26.795 15.002 48.904 1.00 40.47 168 ARG A O 1
ATOM 1336 N N . GLY A 1 169 ? 24.751 15.885 48.547 1.00 45.34 169 GLY A N 1
ATOM 1337 C CA . GLY A 1 169 ? 24.319 14.975 47.489 1.00 45.34 169 GLY A CA 1
ATOM 1338 C C . GLY A 1 169 ? 23.189 14.033 47.866 1.00 45.34 169 GLY A C 1
ATOM 1339 O O . GLY A 1 169 ? 23.336 12.824 47.742 1.00 45.34 169 GLY A O 1
ATOM 1340 N N . SER A 1 170 ? 22.043 14.570 48.281 1.00 51.78 170 SER A N 1
ATOM 1341 C CA . SER A 1 170 ? 20.778 13.849 48.166 1.00 51.78 170 SER A CA 1
ATOM 1342 C C . SER A 1 170 ? 20.509 13.503 46.699 1.00 51.78 170 SER A C 1
ATOM 1344 O O . SER A 1 170 ? 20.506 14.400 45.860 1.00 51.78 170 SER A O 1
ATOM 1346 N N . ASN A 1 171 ? 20.255 12.229 46.413 1.00 51.47 171 ASN A N 1
ATOM 1347 C CA . ASN A 1 171 ? 19.216 11.776 45.481 1.00 51.47 171 ASN A CA 1
ATOM 1348 C C . ASN A 1 171 ? 18.949 10.289 45.750 1.00 51.47 171 ASN A C 1
ATOM 1350 O O . ASN A 1 171 ? 19.250 9.406 44.950 1.00 51.47 171 ASN A O 1
ATOM 1354 N N . GLY A 1 172 ? 18.413 10.019 46.942 1.00 64.38 172 GLY A N 1
ATOM 1355 C CA . GLY A 1 172 ? 17.673 8.785 47.180 1.00 64.38 172 GLY A CA 1
ATOM 1356 C C . GLY A 1 172 ? 16.324 8.845 46.450 1.00 64.38 172 GLY A C 1
ATOM 1357 O O . GLY A 1 172 ? 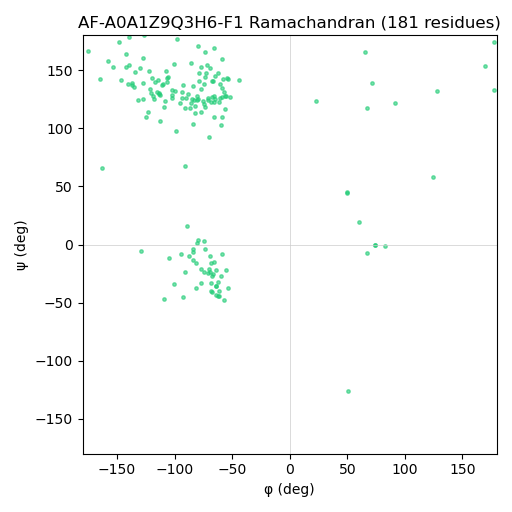15.827 9.943 46.189 1.00 64.38 172 GLY A O 1
ATOM 1358 N N . PRO A 1 173 ? 15.733 7.698 46.090 1.00 60.28 173 PRO A N 1
ATOM 1359 C CA . PRO A 1 173 ? 14.478 7.660 45.349 1.00 60.28 173 PRO A CA 1
ATOM 1360 C C . PRO A 1 173 ? 13.356 8.403 46.091 1.00 60.28 173 PRO A C 1
ATOM 1362 O O . PRO A 1 173 ? 13.126 8.181 47.281 1.00 60.28 173 PRO A O 1
ATOM 1365 N N . ILE A 1 174 ? 12.659 9.279 45.361 1.00 68.19 174 ILE A N 1
ATOM 1366 C CA . ILE A 1 174 ? 11.469 10.003 45.824 1.00 68.19 174 ILE A CA 1
ATOM 1367 C C . ILE A 1 174 ? 10.359 8.975 46.062 1.00 68.19 174 ILE A C 1
ATOM 1369 O O . ILE A 1 174 ? 9.995 8.231 45.149 1.00 68.19 174 ILE A O 1
ATOM 1373 N N . ARG A 1 175 ? 9.821 8.916 47.285 1.00 57.84 175 ARG A N 1
ATOM 1374 C CA . ARG A 1 175 ? 8.618 8.124 47.566 1.00 57.84 175 ARG A CA 1
ATOM 1375 C C . ARG A 1 175 ? 7.409 8.865 47.006 1.00 57.84 175 ARG A C 1
ATOM 1377 O O . ARG A 1 175 ? 7.186 10.020 47.347 1.00 57.84 175 ARG A O 1
ATOM 1384 N N . LEU A 1 176 ? 6.657 8.197 46.138 1.00 56.56 176 LEU A N 1
ATOM 1385 C CA . LEU A 1 176 ? 5.333 8.647 45.729 1.00 56.56 176 LEU A CA 1
ATOM 1386 C C . LEU A 1 176 ? 4.325 8.123 46.750 1.00 56.56 176 LEU A C 1
ATOM 1388 O O . LEU A 1 176 ? 4.239 6.910 46.958 1.00 56.56 176 LEU A O 1
ATOM 1392 N N . ASP A 1 177 ? 3.581 9.029 47.376 1.00 64.19 177 ASP A N 1
ATOM 1393 C CA . ASP A 1 177 ? 2.501 8.660 48.283 1.00 64.19 177 ASP A CA 1
ATOM 1394 C C . ASP A 1 177 ? 1.302 8.151 47.480 1.00 64.19 177 ASP A C 1
ATOM 1396 O O . ASP A 1 177 ? 0.744 8.838 46.622 1.00 64.19 177 ASP A O 1
ATOM 1400 N N . VAL A 1 178 ? 0.918 6.905 47.753 1.00 66.69 178 VAL A N 1
ATOM 1401 C CA . VAL A 1 178 ? -0.259 6.269 47.164 1.00 66.69 178 VAL A CA 1
ATOM 1402 C C . VAL A 1 178 ? -1.476 6.706 47.968 1.00 66.69 178 VAL A C 1
ATOM 1404 O O . VAL A 1 178 ? -1.620 6.336 49.132 1.00 66.69 178 VAL A O 1
ATOM 1407 N N . ILE A 1 179 ? -2.363 7.481 47.345 1.00 63.78 179 ILE A N 1
ATOM 1408 C CA . ILE A 1 179 ? -3.662 7.821 47.929 1.00 63.78 179 ILE A CA 1
ATOM 1409 C C . ILE A 1 179 ? -4.547 6.566 47.851 1.00 63.78 179 ILE A C 1
ATOM 1411 O O . ILE A 1 179 ? -4.810 6.088 46.744 1.00 63.78 179 ILE A O 1
ATOM 1415 N N . PRO A 1 180 ? -5.004 6.000 48.982 1.00 47.62 180 PRO A N 1
ATOM 1416 C CA . PRO A 1 180 ? -5.850 4.817 48.957 1.00 47.62 180 PRO A CA 1
ATOM 1417 C C . PRO A 1 180 ? -7.220 5.149 48.356 1.00 47.62 180 PRO A C 1
ATOM 1419 O O . PRO A 1 180 ? -7.908 6.070 48.798 1.00 47.62 180 PRO A O 1
ATOM 1422 N N . TYR A 1 181 ? -7.614 4.364 47.354 1.00 52.84 181 TYR A N 1
ATOM 1423 C CA . TYR A 1 181 ? -8.962 4.365 46.798 1.00 52.84 181 TYR A CA 1
ATOM 1424 C C . TYR A 1 181 ? -9.951 3.878 47.865 1.00 52.84 181 TYR A C 1
ATOM 1426 O O . TYR A 1 181 ? -9.761 2.804 48.441 1.00 52.84 181 TYR A O 1
ATOM 1434 N N . ARG A 1 182 ? -10.987 4.675 48.145 1.00 56.38 182 ARG A N 1
ATOM 1435 C CA . ARG A 1 182 ? -12.131 4.258 48.966 1.00 56.38 182 ARG A CA 1
ATOM 1436 C C . ARG A 1 182 ? -13.290 3.872 48.031 1.00 56.38 182 ARG A C 1
ATOM 1438 O O . ARG A 1 182 ? -13.534 4.641 47.101 1.00 56.38 182 ARG A O 1
ATOM 1445 N N . PRO A 1 183 ? -13.936 2.712 48.245 1.00 58.91 183 PRO A N 1
ATOM 1446 C CA . PRO A 1 183 ? -15.092 2.270 47.466 1.00 58.91 183 PRO A CA 1
ATOM 1447 C C . PRO A 1 183 ? -16.340 3.120 47.728 1.00 58.91 183 PRO A C 1
ATOM 1449 O O . PRO A 1 183 ? -16.436 3.712 48.830 1.00 58.91 183 PRO A O 1
#

pLDDT: mean 80.06, std 18.33, range [35.72, 97.94]

Nearest PDB structures (foldseek):
  8em4-assembly1_B  TM=6.464E-01  e=5.223E+00  Mus musculus
  8x8f-assembly1_A  TM=3.441E-01  e=6.443E-01  Enhygromyxa salina
  6byx-assembly2_B  TM=3.633E-01  e=9.087E+00  Alteromonas sp. LOR
  6mp4-assembly2_E  TM=3.905E-01  e=9.087E+00  Homo sapiens